Protein AF-A0A1M6J731-F1 (afdb_monomer_lite)

Radius of gyration: 32.45 Å; chains: 1; bounding box: 83×92×103 Å

Secondary structure (DSSP, 8-state):
-------------------------SEEE-SSEEEES-SS-EEPPPP-PPP-HHHHHHHHHHHHHHHHHHTT--TTPPP-HHHHHHHTTTS-SSHHHHHHHHHHHHHHHHHHHHHHHHHHHHHHHHHHTEEES---HHHHHHHHHHHHHHHHHHHHHTT--HHHHHHHHT--HHHHHHHHHHHHHHHHHHHHHHHHHT-PPPHHHHHHHHHHHHHHTT-S-HHHHHTTS-HHHHHHHHHHHHHHHHHHHT-EEPP---------------------------------------------------------------------------------------------

InterPro domains:
  IPR008880 Trigger factor, C-terminal [PF05698] (94-243)
  IPR027304 Trigger factor/SurA domain superfamily [SSF109998] (79-257)
  IPR037041 Trigger factor, C-terminal domain superfamily [G3DSA:1.10.3120.10] (32-261)

Structure (mmCIF, N/CA/C/O backbone):
data_AF-A0A1M6J731-F1
#
_entry.id   AF-A0A1M6J731-F1
#
loop_
_atom_site.group_PDB
_atom_site.id
_atom_site.type_symbol
_atom_site.label_atom_id
_atom_site.label_alt_id
_atom_site.label_comp_id
_atom_site.label_asym_id
_atom_site.label_entity_id
_atom_site.label_seq_id
_atom_site.pdbx_PDB_ins_code
_atom_site.Cartn_x
_atom_site.Cartn_y
_atom_site.Cartn_z
_atom_site.occupancy
_atom_site.B_iso_or_equiv
_atom_site.auth_seq_id
_atom_site.auth_comp_id
_atom_site.auth_asym_id
_atom_site.auth_atom_id
_atom_site.pdbx_PDB_model_num
ATOM 1 N N . MET A 1 1 ? -28.265 -2.907 9.529 1.00 36.34 1 MET A N 1
ATOM 2 C CA . MET A 1 1 ? -28.256 -4.285 8.962 1.00 36.34 1 MET A CA 1
ATOM 3 C C . MET A 1 1 ? -28.288 -4.278 7.430 1.00 36.34 1 MET A C 1
ATOM 5 O O . MET A 1 1 ? -29.359 -4.363 6.837 1.00 36.34 1 MET A O 1
ATOM 9 N N . LYS A 1 2 ? -27.117 -4.236 6.788 1.00 25.50 2 LYS A N 1
ATOM 10 C CA . LYS A 1 2 ? -26.912 -4.684 5.401 1.00 25.50 2 LYS A CA 1
ATOM 11 C C . LYS A 1 2 ? -25.556 -5.383 5.347 1.00 25.50 2 LYS A C 1
ATOM 13 O O . LYS A 1 2 ? -24.526 -4.744 5.221 1.00 25.50 2 LYS A O 1
ATOM 18 N N . LYS A 1 3 ? -25.570 -6.701 5.536 1.00 30.58 3 LYS A N 1
ATOM 19 C CA . LYS A 1 3 ? -24.397 -7.559 5.363 1.00 30.58 3 LYS A CA 1
ATOM 20 C C . LYS A 1 3 ? -24.242 -7.800 3.861 1.00 30.58 3 LYS A C 1
ATOM 22 O O . LYS A 1 3 ? -25.029 -8.565 3.304 1.00 30.58 3 LYS A O 1
ATOM 27 N N . CYS A 1 4 ? -23.281 -7.150 3.209 1.00 25.55 4 CYS A N 1
ATOM 28 C CA . CYS A 1 4 ? -22.864 -7.529 1.858 1.00 25.55 4 CYS A CA 1
ATOM 29 C C . CYS A 1 4 ? -21.935 -8.745 1.955 1.00 25.55 4 CYS A C 1
ATOM 31 O O . CYS A 1 4 ? -20.719 -8.644 1.890 1.00 25.55 4 CYS A O 1
ATOM 33 N N . LEU A 1 5 ? -22.538 -9.918 2.155 1.00 29.52 5 LEU A N 1
ATOM 34 C CA . LEU A 1 5 ? -21.904 -11.198 1.863 1.00 29.52 5 LEU A CA 1
ATOM 35 C C . LEU A 1 5 ? -21.871 -11.352 0.339 1.00 29.52 5 LEU A C 1
ATOM 37 O O . LEU A 1 5 ? -22.847 -11.817 -0.255 1.00 29.52 5 LEU A O 1
ATOM 41 N N . LEU A 1 6 ? -20.767 -10.955 -0.296 1.00 29.33 6 LEU A N 1
ATOM 42 C CA . LEU A 1 6 ? -20.494 -11.334 -1.679 1.00 29.33 6 LEU A CA 1
ATOM 43 C C . LEU A 1 6 ? -20.074 -12.811 -1.682 1.00 29.33 6 LEU A C 1
ATOM 45 O O . LEU A 1 6 ? -18.910 -13.176 -1.547 1.00 29.33 6 LEU A O 1
ATOM 49 N N . GLY A 1 7 ? -21.075 -13.688 -1.741 1.00 28.89 7 GLY A N 1
ATOM 50 C CA . GLY A 1 7 ? -20.874 -15.113 -1.941 1.00 28.89 7 GLY A CA 1
ATOM 51 C C . GLY A 1 7 ? -20.336 -15.366 -3.345 1.00 28.89 7 GLY A C 1
ATOM 52 O O . GLY A 1 7 ? -21.068 -15.223 -4.323 1.00 28.89 7 GLY A O 1
ATOM 53 N N . ILE A 1 8 ? -19.071 -15.773 -3.423 1.00 34.09 8 ILE A N 1
ATOM 54 C CA . ILE A 1 8 ? -18.423 -16.313 -4.619 1.00 34.09 8 ILE A CA 1
ATOM 55 C C . ILE A 1 8 ? -19.206 -17.557 -5.056 1.00 34.09 8 ILE A C 1
ATOM 57 O O . ILE A 1 8 ? -19.097 -18.641 -4.476 1.00 34.09 8 ILE A O 1
ATOM 61 N N . LEU A 1 9 ? -20.056 -17.394 -6.069 1.00 28.42 9 LEU A N 1
ATOM 62 C CA . LEU A 1 9 ? -20.773 -18.493 -6.697 1.00 28.42 9 LEU A CA 1
ATOM 63 C C . LEU A 1 9 ? -19.799 -19.210 -7.640 1.00 28.42 9 LEU A C 1
ATOM 65 O O . LEU A 1 9 ? -19.560 -18.764 -8.760 1.00 28.42 9 LEU A O 1
ATOM 69 N N . MET A 1 10 ? -19.247 -20.332 -7.171 1.00 37.28 10 MET A N 1
ATOM 70 C CA . MET A 1 10 ? -18.494 -21.306 -7.966 1.00 37.28 10 MET A CA 1
ATOM 71 C C . MET A 1 10 ? -19.317 -21.761 -9.188 1.00 37.28 10 MET A C 1
ATOM 73 O O . MET A 1 10 ? -20.112 -22.703 -9.134 1.00 37.28 10 MET A O 1
ATOM 77 N N . GLY A 1 11 ? -19.109 -21.085 -10.316 1.00 31.08 11 GLY A N 1
ATOM 78 C CA . GLY A 1 11 ? -19.505 -21.536 -11.643 1.00 31.08 11 GLY A CA 1
ATOM 79 C C . GLY A 1 11 ? -18.530 -22.603 -12.122 1.00 31.08 11 GLY A C 1
ATOM 80 O O . GLY A 1 11 ? -17.502 -22.307 -12.719 1.00 31.08 11 GLY A O 1
ATOM 81 N N . LEU A 1 12 ? -18.856 -23.857 -11.824 1.00 36.44 12 LEU A N 1
ATOM 82 C CA . LEU A 1 12 ? -18.094 -25.056 -12.155 1.00 36.44 12 LEU A CA 1
ATOM 83 C C . LEU A 1 12 ? -18.109 -25.300 -13.682 1.00 36.44 12 LEU A C 1
ATOM 85 O O . LEU A 1 12 ? -18.901 -26.092 -14.194 1.00 36.44 12 LEU A O 1
ATOM 89 N N . LEU A 1 13 ? -17.238 -24.607 -14.425 1.00 33.53 13 LEU A N 1
ATOM 90 C CA . LEU A 1 13 ? -16.911 -24.943 -15.811 1.00 33.53 13 LEU A CA 1
ATOM 91 C C . LEU A 1 13 ? -15.811 -26.014 -15.798 1.00 33.53 13 LEU A C 1
ATOM 93 O O . LEU A 1 13 ? -14.625 -25.722 -15.675 1.00 33.53 13 LEU A O 1
ATOM 97 N N . VAL A 1 14 ? -16.222 -27.279 -15.900 1.00 42.31 14 VAL A N 1
ATOM 98 C CA . VAL A 1 14 ? -15.317 -28.425 -16.059 1.00 42.31 14 VAL A CA 1
ATOM 99 C C . VAL A 1 14 ? -14.608 -28.318 -17.412 1.00 42.31 14 VAL A C 1
ATOM 101 O O . VAL A 1 14 ? -15.095 -28.828 -18.421 1.00 42.31 14 VAL A O 1
ATOM 104 N N . LEU A 1 15 ? -13.441 -27.677 -17.438 1.00 36.53 15 LEU A N 1
ATOM 105 C CA . LEU A 1 15 ? -12.430 -27.912 -18.461 1.00 36.53 15 LEU A CA 1
ATOM 106 C C . LEU A 1 15 ? -11.416 -28.891 -17.883 1.00 36.53 15 LEU A C 1
ATOM 108 O O . LEU A 1 15 ? -10.582 -28.565 -17.045 1.00 36.53 15 LEU A O 1
ATOM 112 N N . SER A 1 16 ? -11.541 -30.137 -18.322 1.00 48.25 16 SER A N 1
ATOM 113 C CA . SER A 1 16 ? -10.574 -31.194 -18.084 1.00 48.25 16 SER A CA 1
ATOM 114 C C . SER A 1 16 ? -9.215 -30.797 -18.664 1.00 48.25 16 SER A C 1
ATOM 116 O O . SER A 1 16 ? -8.973 -30.981 -19.858 1.00 48.25 16 SER A O 1
ATOM 118 N N . THR A 1 17 ? -8.312 -30.303 -17.827 1.00 44.31 17 THR A N 1
ATOM 119 C CA . THR A 1 17 ? -6.879 -30.342 -18.103 1.00 44.31 17 THR A CA 1
ATOM 120 C C . THR A 1 17 ? -6.244 -31.273 -17.084 1.00 44.31 17 THR A C 1
ATOM 122 O O . THR A 1 17 ? -6.369 -31.142 -15.871 1.00 44.31 17 THR A O 1
ATOM 125 N N . THR A 1 18 ? -5.646 -32.328 -17.618 1.00 46.94 18 THR A N 1
ATOM 126 C CA . THR A 1 18 ? -4.749 -33.247 -16.929 1.00 46.94 18 THR A CA 1
ATOM 127 C C . THR A 1 18 ? -3.861 -32.497 -15.943 1.00 46.94 18 THR A C 1
ATOM 129 O O . THR A 1 18 ? -3.034 -31.688 -16.358 1.00 46.94 18 THR A O 1
ATOM 132 N N . ALA A 1 19 ? -4.020 -32.812 -14.657 1.00 41.06 19 ALA A N 1
ATOM 133 C CA . ALA A 1 19 ? -3.114 -32.442 -13.583 1.00 41.06 19 ALA A CA 1
ATOM 134 C C . ALA A 1 19 ? -1.723 -33.043 -13.847 1.00 41.06 19 ALA A C 1
ATOM 136 O O . ALA A 1 19 ? -1.341 -34.079 -13.304 1.00 41.06 19 ALA A O 1
ATOM 137 N N . CYS A 1 20 ? -0.946 -32.393 -14.708 1.00 43.25 20 CYS A N 1
ATOM 138 C CA . CYS A 1 20 ? 0.481 -32.340 -14.491 1.00 43.25 20 CYS A CA 1
ATOM 139 C C . CYS A 1 20 ? 0.662 -31.475 -13.245 1.00 43.25 20 CYS A C 1
ATOM 141 O O . CYS A 1 20 ? 0.275 -30.311 -13.251 1.00 43.25 20 CYS A O 1
ATOM 143 N N . GLN A 1 21 ? 1.240 -32.034 -12.181 1.00 44.50 21 GLN A N 1
ATOM 144 C CA . GLN A 1 21 ? 1.957 -31.228 -11.197 1.00 44.50 21 GLN A CA 1
ATOM 145 C C . GLN A 1 21 ? 3.038 -30.470 -11.970 1.00 44.50 21 GLN A C 1
ATOM 147 O O . GLN A 1 21 ? 4.131 -30.986 -12.214 1.00 44.50 21 GLN A O 1
ATOM 152 N N . GLN A 1 22 ? 2.688 -29.300 -12.488 1.00 50.03 22 GLN A N 1
ATOM 153 C CA . GLN A 1 22 ? 3.602 -28.470 -13.237 1.00 50.03 22 GLN A CA 1
ATOM 154 C C . GLN A 1 22 ? 4.550 -27.906 -12.192 1.00 50.03 22 GLN A C 1
ATOM 156 O O . GLN A 1 22 ? 4.180 -27.070 -11.376 1.00 50.03 22 GLN A O 1
ATOM 161 N N . LYS A 1 23 ? 5.740 -28.505 -12.126 1.00 73.81 23 LYS A N 1
ATOM 162 C CA . LYS A 1 23 ? 6.791 -28.129 -11.188 1.00 73.81 23 LYS A CA 1
ATOM 163 C C . LYS A 1 23 ? 7.009 -26.624 -11.316 1.00 73.81 23 LYS A C 1
ATOM 165 O O . LYS A 1 23 ? 7.480 -26.179 -12.361 1.00 73.81 23 LYS A O 1
ATOM 170 N N . ILE A 1 24 ? 6.636 -25.882 -10.275 1.00 78.75 24 ILE A N 1
ATOM 171 C CA . ILE A 1 24 ? 6.767 -24.428 -10.236 1.00 78.75 24 ILE A CA 1
ATOM 172 C C . ILE A 1 24 ? 8.235 -24.084 -10.542 1.00 78.75 24 ILE A C 1
ATOM 174 O O . ILE A 1 24 ? 9.138 -24.659 -9.914 1.00 78.75 24 ILE A O 1
ATOM 178 N N . PRO A 1 25 ? 8.508 -23.250 -11.561 1.00 85.88 25 PRO A N 1
ATOM 179 C CA . PRO A 1 25 ? 9.874 -22.941 -11.947 1.00 85.88 25 PRO A CA 1
ATOM 180 C C . PRO A 1 25 ? 10.536 -22.123 -10.838 1.00 85.88 25 PRO A C 1
ATOM 182 O O . PRO A 1 25 ? 9.977 -21.141 -10.374 1.00 85.88 25 PRO A O 1
ATOM 185 N N . LYS A 1 26 ? 11.750 -22.499 -10.426 1.00 87.25 26 LYS A N 1
ATOM 186 C CA . LYS A 1 26 ? 12.505 -21.760 -9.392 1.00 87.25 26 LYS A CA 1
ATOM 187 C C . LYS A 1 26 ? 13.100 -20.437 -9.888 1.00 87.25 26 LYS A C 1
ATOM 189 O O . LYS A 1 26 ? 13.675 -19.692 -9.100 1.00 87.25 26 LYS A O 1
ATOM 194 N N . GLU A 1 27 ? 13.011 -20.184 -11.187 1.00 95.00 27 GLU A N 1
ATOM 195 C CA . GLU A 1 27 ? 13.523 -18.993 -11.852 1.00 95.00 27 GLU A CA 1
ATOM 196 C C . GLU A 1 27 ? 12.518 -18.554 -12.914 1.00 95.00 27 GLU A C 1
ATOM 198 O O . GLU A 1 27 ? 12.084 -19.372 -13.730 1.00 95.00 27 GLU A O 1
ATOM 203 N N . LEU A 1 28 ? 12.171 -17.272 -12.893 1.00 96.75 28 LEU A N 1
ATOM 204 C CA . LEU A 1 28 ? 11.424 -16.587 -13.938 1.00 96.75 28 LEU A CA 1
ATOM 205 C C . LEU A 1 28 ? 12.321 -15.548 -14.586 1.00 96.75 28 LEU A C 1
ATOM 207 O O . LEU A 1 28 ? 13.180 -14.950 -13.937 1.00 96.75 28 LEU A O 1
ATOM 211 N N . SER A 1 29 ? 12.172 -15.373 -15.891 1.00 96.75 29 SER A N 1
ATOM 212 C CA . SER A 1 29 ? 13.082 -14.533 -16.651 1.00 96.75 29 SER A CA 1
ATOM 213 C C . SER A 1 29 ? 12.433 -14.069 -17.942 1.00 96.75 29 SER A C 1
ATOM 215 O O . SER A 1 29 ? 11.906 -14.886 -18.696 1.00 96.75 29 SER A O 1
ATOM 217 N N . ASP A 1 30 ? 12.531 -12.776 -18.225 1.00 96.75 30 ASP A N 1
ATOM 218 C CA . ASP A 1 30 ? 12.038 -12.171 -19.458 1.00 96.75 30 ASP A CA 1
ATOM 219 C C . ASP A 1 30 ? 13.147 -11.325 -20.122 1.00 96.75 30 ASP A C 1
ATOM 221 O O . ASP A 1 30 ? 14.342 -11.577 -19.927 1.00 96.75 30 ASP A O 1
ATOM 225 N N . SER A 1 31 ? 12.803 -10.343 -20.959 1.00 96.75 31 SER A N 1
ATOM 226 C CA . SER A 1 31 ? 13.814 -9.487 -21.584 1.00 96.75 31 SER A CA 1
ATOM 227 C C . SER A 1 31 ? 14.413 -8.422 -20.649 1.00 96.75 31 SER A C 1
ATOM 229 O O . SER A 1 31 ? 15.463 -7.868 -20.989 1.00 96.75 31 SER A O 1
ATOM 231 N N . TYR A 1 32 ? 13.795 -8.154 -19.496 1.00 98.00 32 TYR A N 1
ATOM 232 C CA . TYR A 1 32 ? 14.119 -7.045 -18.596 1.00 98.00 32 TYR A CA 1
ATOM 233 C C . TYR A 1 32 ? 14.616 -7.495 -17.220 1.00 98.00 32 TYR A C 1
ATOM 235 O O . TYR A 1 32 ? 15.525 -6.866 -16.686 1.00 98.00 32 TYR A O 1
ATOM 243 N N . VAL A 1 33 ? 14.101 -8.590 -16.662 1.00 98.56 33 VAL A N 1
ATOM 244 C CA . VAL A 1 33 ? 14.381 -9.034 -15.291 1.00 98.56 33 VAL A CA 1
ATOM 245 C C . VAL A 1 33 ? 14.560 -10.553 -15.205 1.00 98.56 33 VAL A C 1
ATOM 247 O O . VAL A 1 33 ? 14.076 -11.323 -16.038 1.00 98.56 33 VAL A O 1
ATOM 250 N N . THR A 1 34 ? 15.309 -10.994 -14.198 1.00 98.38 34 THR A N 1
ATOM 251 C CA . THR A 1 34 ? 15.343 -12.379 -13.723 1.00 98.38 34 THR A CA 1
ATOM 252 C C . THR A 1 34 ? 14.980 -12.395 -12.246 1.00 98.38 34 THR A C 1
ATOM 254 O O . THR A 1 34 ? 15.561 -11.646 -11.469 1.00 98.38 34 THR A O 1
ATOM 257 N N . VAL A 1 35 ? 14.080 -13.288 -11.848 1.00 98.19 35 VAL A N 1
ATOM 258 C CA . VAL A 1 35 ? 13.678 -13.490 -10.455 1.00 98.19 35 VAL A CA 1
ATOM 259 C C . VAL A 1 35 ? 13.927 -14.944 -10.088 1.00 98.19 35 VAL A C 1
ATOM 261 O O . VAL A 1 35 ? 13.375 -15.857 -10.703 1.00 98.19 35 VAL A O 1
ATOM 264 N N . LYS A 1 36 ? 14.782 -15.177 -9.096 1.00 96.81 36 LYS A N 1
ATOM 265 C CA . LYS A 1 36 ? 15.101 -16.517 -8.585 1.00 96.81 36 LYS A CA 1
ATOM 266 C C . LYS A 1 36 ? 14.440 -16.724 -7.233 1.00 96.81 36 LYS A C 1
ATOM 268 O O . LYS A 1 36 ? 14.134 -15.759 -6.552 1.00 96.81 36 LYS A O 1
ATOM 273 N N . ASN A 1 37 ? 14.245 -17.978 -6.831 1.00 93.19 37 ASN A N 1
ATOM 274 C CA . ASN A 1 37 ? 13.823 -18.342 -5.470 1.00 93.19 37 ASN A CA 1
ATOM 275 C C . ASN A 1 37 ? 12.625 -17.521 -4.942 1.00 93.19 37 ASN A C 1
ATOM 277 O O . ASN A 1 37 ? 12.568 -17.194 -3.762 1.00 93.19 37 ASN A O 1
ATOM 281 N N . TYR A 1 38 ? 11.684 -17.169 -5.821 1.00 92.88 38 TYR A N 1
ATOM 282 C CA . TYR A 1 38 ? 10.500 -16.381 -5.467 1.00 92.88 38 TYR A CA 1
ATOM 283 C C . TYR A 1 38 ? 9.386 -17.247 -4.857 1.00 92.88 38 TYR A C 1
ATOM 285 O O . TYR A 1 38 ? 8.411 -16.731 -4.337 1.00 92.88 38 TYR A O 1
ATOM 293 N N . THR A 1 39 ? 9.531 -18.574 -4.901 1.00 89.19 39 THR A N 1
ATOM 294 C CA . THR A 1 39 ? 8.620 -19.551 -4.283 1.00 89.19 39 THR A CA 1
ATOM 295 C C . THR A 1 39 ? 9.340 -20.367 -3.221 1.00 89.19 39 THR A C 1
ATOM 297 O O . THR A 1 39 ? 10.527 -20.663 -3.394 1.00 89.19 39 THR A O 1
ATOM 300 N N . GLY A 1 40 ? 8.609 -20.839 -2.208 1.00 86.94 40 GLY A N 1
ATOM 301 C CA . GLY A 1 40 ? 9.209 -21.532 -1.063 1.00 86.94 40 GLY A CA 1
ATOM 302 C C . GLY A 1 40 ? 9.993 -20.566 -0.179 1.00 86.94 40 GLY A C 1
ATOM 303 O O . GLY A 1 40 ? 11.076 -20.899 0.294 1.00 86.94 40 GLY A O 1
ATOM 304 N N . ILE A 1 41 ? 9.479 -19.343 -0.051 1.00 93.62 41 ILE A N 1
ATOM 305 C CA . ILE A 1 41 ? 10.027 -18.323 0.831 1.00 93.62 41 ILE A CA 1
ATOM 306 C C . ILE A 1 41 ? 9.625 -18.686 2.252 1.00 93.62 41 ILE A C 1
ATOM 308 O O . ILE A 1 41 ? 8.447 -18.879 2.530 1.00 93.62 41 ILE A O 1
ATOM 312 N N . GLU A 1 42 ? 10.609 -18.763 3.137 1.00 95.12 42 GLU A N 1
ATOM 313 C CA . GLU A 1 42 ? 10.388 -18.917 4.570 1.00 95.12 42 GLU A CA 1
ATOM 314 C C . GLU A 1 42 ? 10.370 -17.537 5.228 1.00 95.12 42 GLU A C 1
ATOM 316 O O . GLU A 1 42 ? 11.274 -16.747 4.961 1.00 95.12 42 GLU A O 1
ATOM 321 N N . ILE A 1 43 ? 9.391 -17.227 6.075 1.00 95.88 43 ILE A N 1
ATOM 322 C CA . ILE A 1 43 ? 9.332 -15.988 6.870 1.00 95.88 43 ILE A CA 1
ATOM 323 C C . ILE A 1 43 ? 9.015 -16.282 8.336 1.00 95.88 43 ILE A C 1
ATOM 325 O O . ILE A 1 43 ? 8.467 -17.329 8.668 1.00 95.88 43 ILE A O 1
ATOM 329 N N . GLU A 1 44 ? 9.349 -15.346 9.217 1.00 95.25 44 GLU A N 1
ATOM 330 C CA . GLU A 1 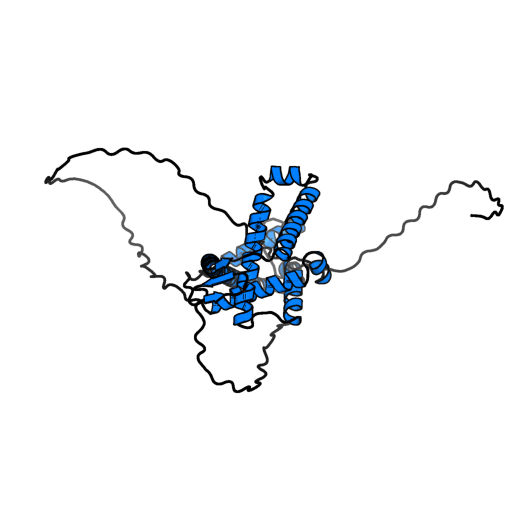44 ? 8.775 -15.311 10.562 1.00 95.25 44 GLU A CA 1
ATOM 331 C C . GLU A 1 44 ? 7.312 -14.886 10.465 1.00 95.25 44 GLU A C 1
ATOM 333 O O . GLU A 1 44 ? 6.975 -13.954 9.724 1.00 95.25 44 GLU A O 1
ATOM 338 N N . LYS A 1 45 ? 6.448 -15.594 11.191 1.00 94.19 45 LYS A N 1
ATOM 339 C CA . LYS A 1 45 ? 5.019 -15.297 11.232 1.00 94.19 45 LYS A CA 1
ATOM 340 C C . LYS A 1 45 ? 4.788 -13.994 11.990 1.00 94.19 45 LYS A C 1
ATOM 342 O O . LYS A 1 45 ? 5.395 -13.790 13.035 1.00 94.19 45 LYS A O 1
ATOM 347 N N . ALA A 1 46 ? 3.933 -13.115 11.474 1.00 94.75 46 ALA A N 1
ATOM 348 C CA . ALA A 1 46 ? 3.576 -11.909 12.211 1.00 94.75 46 ALA A CA 1
ATOM 349 C C . ALA A 1 46 ? 2.660 -12.263 13.388 1.00 94.75 46 ALA A C 1
ATOM 351 O O . ALA A 1 46 ? 1.734 -13.075 13.268 1.00 94.75 46 ALA A O 1
ATOM 352 N N . GLU A 1 47 ? 2.933 -11.667 14.545 1.00 92.56 47 GLU A N 1
ATOM 353 C CA . GLU A 1 47 ? 2.098 -11.850 15.722 1.00 92.56 47 GLU A CA 1
ATOM 354 C C . GLU A 1 47 ? 0.823 -11.018 15.605 1.00 92.56 47 GLU A C 1
ATOM 356 O O . GLU A 1 47 ? 0.838 -9.856 15.209 1.00 92.56 47 GLU A O 1
ATOM 361 N N . VAL A 1 48 ? -0.304 -11.615 15.989 1.00 92.88 48 VAL A N 1
ATOM 362 C CA . VAL A 1 48 ? -1.576 -10.899 16.085 1.00 92.88 48 VAL A CA 1
ATOM 363 C C . VAL A 1 48 ? -1.856 -10.651 17.557 1.00 92.88 48 VAL A C 1
ATOM 365 O O . VAL A 1 48 ? -2.259 -11.563 18.283 1.00 92.88 48 VAL A O 1
ATOM 368 N N . GLU A 1 49 ? -1.654 -9.411 17.997 1.00 89.50 49 GLU A N 1
ATOM 369 C CA . GLU A 1 49 ? -1.891 -9.026 19.385 1.00 89.50 49 GLU A CA 1
ATOM 370 C C . GLU A 1 49 ? -3.361 -9.260 19.780 1.00 89.50 49 GLU A C 1
ATOM 372 O O . GLU A 1 49 ? -4.308 -8.875 19.080 1.00 89.50 49 GLU A O 1
ATOM 377 N N . LYS A 1 50 ? -3.574 -9.864 20.951 1.00 91.12 50 LYS A N 1
ATOM 378 C CA . LYS A 1 50 ? -4.915 -10.123 21.479 1.00 91.12 50 LYS A CA 1
ATOM 379 C C . LYS A 1 50 ? -5.667 -8.819 21.740 1.00 91.12 50 LYS A C 1
ATOM 381 O O . LYS A 1 50 ? -5.188 -7.951 22.460 1.00 91.12 50 LYS A O 1
ATOM 386 N N . THR A 1 51 ? -6.887 -8.704 21.218 1.00 92.56 51 THR A N 1
ATOM 387 C CA . THR A 1 51 ? -7.786 -7.576 21.517 1.00 92.56 51 THR A CA 1
ATOM 388 C C . THR A 1 51 ? -8.357 -7.694 22.925 1.00 92.56 51 THR A C 1
ATOM 390 O O . THR A 1 51 ? -8.979 -8.705 23.266 1.00 92.56 51 THR A O 1
ATOM 393 N N . THR A 1 52 ? -8.140 -6.662 23.736 1.00 95.44 52 THR A N 1
ATOM 394 C CA . THR A 1 52 ? -8.627 -6.545 25.114 1.00 95.44 52 THR A CA 1
ATOM 395 C C . THR A 1 52 ? -9.683 -5.448 25.239 1.00 95.44 52 THR A C 1
ATOM 397 O O . THR A 1 52 ? -9.813 -4.588 24.366 1.00 95.44 52 THR A O 1
ATOM 400 N N . ASP A 1 53 ? -10.421 -5.456 26.350 1.00 95.44 53 ASP A N 1
ATOM 401 C CA . ASP A 1 53 ? -11.378 -4.390 26.668 1.00 95.44 53 ASP A CA 1
ATOM 402 C C . ASP A 1 53 ? -10.679 -3.033 26.833 1.00 95.44 53 ASP A C 1
ATOM 404 O O . ASP A 1 53 ? -11.229 -2.014 26.430 1.00 95.44 53 ASP A O 1
ATOM 408 N N . GLU A 1 54 ? -9.434 -3.026 27.318 1.00 96.44 54 GLU A N 1
ATOM 409 C CA . GLU A 1 54 ? -8.604 -1.822 27.421 1.00 96.44 54 GLU A CA 1
ATOM 410 C C . GLU A 1 54 ? -8.310 -1.213 26.041 1.00 96.44 54 GLU A C 1
ATOM 412 O O . GLU A 1 54 ? -8.338 0.006 25.883 1.00 96.44 54 GLU A O 1
ATOM 417 N N . ASN A 1 55 ? -8.111 -2.042 25.005 1.00 95.69 55 ASN A N 1
ATOM 418 C CA . ASN A 1 55 ? -7.976 -1.538 23.636 1.00 95.69 55 ASN A CA 1
ATOM 419 C C . ASN A 1 55 ? -9.258 -0.840 23.158 1.00 95.69 55 ASN A C 1
ATOM 421 O O . ASN A 1 55 ? -9.184 0.201 22.509 1.00 95.69 55 ASN A O 1
ATOM 425 N N . VAL A 1 56 ? -10.429 -1.383 23.505 1.00 97.25 56 VAL A N 1
ATOM 426 C CA . VAL A 1 56 ? -11.723 -0.764 23.182 1.00 97.25 56 VAL A CA 1
ATOM 427 C C . VAL A 1 56 ? -11.919 0.529 23.973 1.00 97.25 56 VAL A C 1
ATOM 429 O O . VAL A 1 56 ? -12.353 1.528 23.402 1.00 97.25 56 VAL A O 1
ATOM 432 N N . ASP A 1 57 ? -11.560 0.544 25.258 1.00 96.88 57 ASP A N 1
ATOM 433 C CA . ASP A 1 57 ? -11.631 1.736 26.107 1.00 96.88 57 ASP A CA 1
ATOM 434 C C . ASP A 1 57 ? -10.777 2.880 25.563 1.00 96.88 57 ASP A C 1
ATOM 436 O O . ASP A 1 57 ? -11.241 4.017 25.540 1.00 96.88 57 ASP A O 1
ATOM 440 N N . MET A 1 58 ? -9.570 2.601 25.062 1.00 96.12 58 MET A N 1
ATOM 441 C CA . MET A 1 58 ? -8.729 3.627 24.435 1.00 96.12 58 MET A CA 1
ATOM 442 C C . MET A 1 58 ? -9.429 4.302 23.249 1.00 96.12 58 MET A C 1
ATOM 444 O O . MET A 1 58 ? -9.448 5.531 23.171 1.00 96.12 58 MET A O 1
ATOM 448 N N . VAL A 1 59 ? -10.050 3.522 22.358 1.00 96.00 59 VAL A N 1
ATOM 449 C CA . VAL A 1 59 ? -10.769 4.071 21.196 1.00 96.00 59 VAL A CA 1
ATOM 450 C C . VAL A 1 59 ? -12.017 4.840 21.631 1.00 96.00 59 VAL A C 1
ATOM 452 O O . VAL A 1 59 ? -12.256 5.949 21.152 1.00 96.00 59 VAL A O 1
ATOM 455 N N . VAL A 1 60 ? -12.792 4.299 22.578 1.00 96.12 60 VAL A N 1
ATOM 456 C CA . VAL A 1 60 ? -13.966 4.985 23.140 1.00 96.12 60 VAL A CA 1
ATOM 457 C C . VAL A 1 60 ? -13.564 6.321 23.765 1.00 96.12 60 VAL A C 1
ATOM 459 O O . VAL A 1 60 ? -14.195 7.333 23.474 1.00 96.12 60 VAL A O 1
ATOM 462 N N . ASN A 1 61 ? -12.498 6.351 24.564 1.00 95.56 61 ASN A N 1
ATOM 463 C CA . ASN A 1 61 ? -12.021 7.562 25.230 1.00 95.56 61 ASN A CA 1
ATOM 464 C C . ASN A 1 61 ? -11.522 8.615 24.235 1.00 95.56 61 ASN A C 1
ATOM 466 O O . ASN A 1 61 ? -11.789 9.802 24.423 1.00 95.56 61 ASN A O 1
ATOM 470 N N . TYR A 1 62 ? -10.841 8.200 23.163 1.00 95.00 62 TYR A N 1
ATOM 471 C CA . TYR A 1 62 ? -10.424 9.103 22.089 1.00 95.00 62 TYR A CA 1
ATOM 472 C C . TYR A 1 62 ? -11.635 9.757 21.407 1.0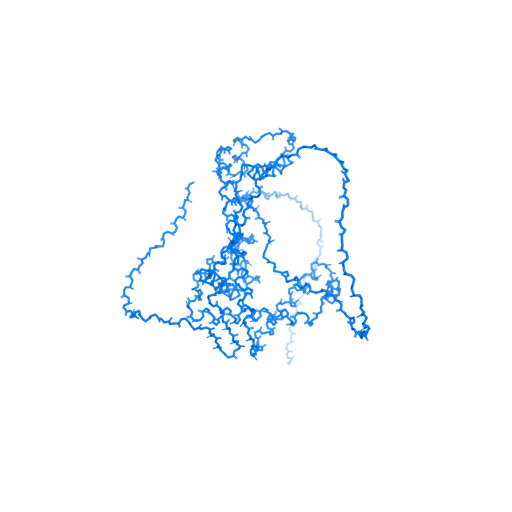0 95.00 62 TYR A C 1
ATOM 474 O O . TYR A 1 62 ? -11.724 10.982 21.323 1.00 95.00 62 TYR A O 1
ATOM 482 N N . MET A 1 63 ? -12.614 8.944 21.002 1.00 94.56 63 MET A N 1
ATOM 483 C CA . MET A 1 63 ? -13.846 9.426 20.366 1.00 94.56 63 MET A CA 1
ATOM 484 C C . MET A 1 63 ? -14.648 10.340 21.297 1.00 94.56 63 MET A C 1
ATOM 486 O O . MET A 1 63 ? -15.171 11.370 20.872 1.00 94.56 63 MET A O 1
ATOM 490 N N . MET A 1 64 ? -14.707 9.990 22.582 1.00 95.62 64 MET A N 1
ATOM 491 C CA . MET A 1 64 ? -15.403 10.774 23.592 1.00 95.62 64 MET A CA 1
ATOM 492 C C . MET A 1 64 ? -14.712 12.112 23.851 1.00 95.62 64 MET A C 1
ATOM 494 O O . MET A 1 64 ? -15.396 13.115 24.01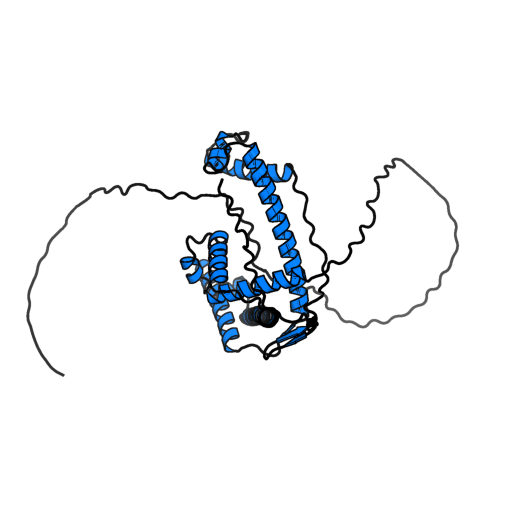3 1.00 95.62 64 MET A O 1
ATOM 498 N N . SER A 1 65 ? -13.377 12.154 23.831 1.00 95.31 65 SER A N 1
ATOM 499 C CA . SER A 1 65 ? -12.620 13.398 24.012 1.00 95.31 65 SER A CA 1
ATOM 500 C C . SER A 1 65 ? -12.965 14.418 22.926 1.00 95.31 65 SER A C 1
ATOM 502 O O . SER A 1 65 ? -13.321 15.552 23.242 1.00 95.31 65 SER A O 1
ATOM 504 N N . ASN A 1 66 ? -12.976 13.986 21.660 1.00 93.69 66 ASN A N 1
ATOM 505 C CA . ASN A 1 66 ? -13.371 14.836 20.533 1.00 93.69 66 ASN A CA 1
ATOM 506 C C . ASN A 1 66 ? -14.832 15.307 20.647 1.00 93.69 66 ASN A C 1
ATOM 508 O O . ASN A 1 66 ? -15.149 16.461 20.352 1.00 93.69 66 ASN A O 1
ATOM 512 N N . TYR A 1 67 ? -15.732 14.425 21.094 1.00 94.62 67 TYR A N 1
ATOM 513 C CA . TYR A 1 67 ? -17.146 14.750 21.288 1.00 94.62 67 TYR A CA 1
ATOM 514 C C . TYR A 1 67 ? -17.374 15.758 22.418 1.00 94.62 67 TYR A C 1
ATOM 516 O O . TYR A 1 67 ? -18.139 16.707 22.247 1.00 94.62 67 TYR A O 1
ATOM 524 N N . ILE A 1 68 ? -16.714 15.565 23.563 1.00 96.44 68 ILE A N 1
ATOM 525 C CA . ILE A 1 68 ? -16.790 16.453 24.727 1.00 96.44 68 ILE A CA 1
ATOM 526 C C . ILE A 1 68 ? -16.304 17.852 24.350 1.00 96.44 68 ILE A C 1
ATOM 528 O O . ILE A 1 68 ? -16.999 18.824 24.641 1.00 96.44 68 ILE A O 1
ATOM 532 N N . GLU A 1 69 ? -15.161 17.950 23.664 1.00 95.25 69 GLU A N 1
ATOM 533 C CA . GLU A 1 69 ? -14.609 19.226 23.199 1.00 95.25 69 GLU A CA 1
ATOM 534 C C . GLU A 1 69 ? -15.562 19.928 22.224 1.00 95.25 69 GLU A C 1
ATOM 536 O O . GLU A 1 69 ? -15.888 21.101 22.409 1.00 95.25 69 GLU A O 1
ATOM 541 N N . SER A 1 70 ? -16.084 19.196 21.236 1.00 95.12 70 SER A N 1
ATOM 542 C CA . SER A 1 70 ? -16.981 19.752 20.212 1.00 95.12 70 SER A CA 1
ATOM 543 C C . SER A 1 70 ? -18.327 20.233 20.769 1.00 95.12 70 SER A C 1
ATOM 545 O O . SER A 1 70 ? -18.965 21.094 20.167 1.00 95.12 70 SER A O 1
ATOM 547 N N . ASN A 1 71 ? -18.761 19.691 21.912 1.00 95.69 71 ASN A N 1
ATOM 548 C CA . ASN A 1 71 ? -20.047 19.999 22.543 1.00 95.69 71 ASN A CA 1
ATOM 549 C C . ASN A 1 71 ? -19.920 20.791 23.858 1.00 95.69 71 ASN A C 1
ATOM 551 O O . ASN A 1 71 ? -20.924 20.982 24.547 1.00 95.69 71 ASN A O 1
ATOM 555 N N . GLU A 1 72 ? -18.712 21.241 24.215 1.00 96.44 72 GLU A N 1
ATOM 556 C CA . GLU A 1 72 ? -18.419 21.987 25.451 1.00 96.44 72 GLU A CA 1
ATOM 557 C C . GLU A 1 72 ? -18.939 21.284 26.727 1.00 96.44 72 GLU A C 1
ATOM 559 O O . GLU A 1 72 ? -19.478 21.912 27.646 1.00 96.44 72 GLU A O 1
ATOM 564 N N . LEU A 1 73 ? -18.807 19.955 26.779 1.00 95.75 73 LEU A N 1
ATOM 565 C CA . LEU A 1 73 ? -19.277 19.138 27.900 1.00 95.75 73 LEU A CA 1
ATOM 566 C C . LEU A 1 73 ? -18.217 19.034 29.018 1.00 95.75 73 LEU A C 1
ATOM 568 O O . LEU A 1 73 ? -17.037 19.298 28.788 1.00 95.75 73 LEU A O 1
ATOM 572 N N . PRO A 1 74 ? -18.604 18.649 30.249 1.00 96.38 74 PRO A N 1
ATOM 573 C CA . PRO A 1 74 ? -17.645 18.330 31.307 1.00 96.38 74 PRO A CA 1
ATOM 574 C C . PRO A 1 74 ? -16.696 17.184 30.917 1.00 96.38 74 PRO A C 1
ATOM 576 O O . PRO A 1 74 ? -17.131 16.206 30.310 1.00 96.38 74 PRO A O 1
ATOM 579 N N . GLU A 1 75 ? -15.425 17.266 31.320 1.00 93.50 75 GLU A N 1
ATOM 580 C CA . GLU A 1 75 ? -14.408 16.229 31.043 1.00 93.50 75 GLU A CA 1
ATOM 581 C C . GLU A 1 75 ? -14.763 14.852 31.630 1.00 93.50 75 GLU A C 1
ATOM 583 O O . GLU A 1 75 ? -14.321 13.830 31.117 1.00 93.50 75 GLU A O 1
ATOM 588 N N . ASP A 1 76 ? -15.574 14.810 32.689 1.00 93.94 76 ASP A N 1
ATOM 589 C CA . ASP A 1 76 ? -16.048 13.585 33.339 1.00 93.94 76 ASP A CA 1
ATOM 590 C C . ASP A 1 76 ? -17.338 13.021 32.716 1.00 93.94 76 ASP A C 1
ATOM 592 O O . ASP A 1 76 ? -17.979 12.145 33.298 1.00 93.94 76 ASP A O 1
ATOM 596 N N . THR A 1 77 ? -17.741 13.510 31.538 1.00 96.12 77 THR A N 1
ATOM 597 C CA . THR A 1 77 ? -18.915 12.989 30.827 1.00 96.12 77 THR A CA 1
ATOM 598 C C . THR A 1 77 ? -18.680 11.542 30.393 1.00 96.12 77 THR A C 1
ATOM 600 O O . THR A 1 77 ? -17.803 11.253 29.583 1.00 96.12 77 THR A O 1
ATOM 603 N N . GLU A 1 78 ? -19.514 10.627 30.887 1.00 94.75 78 GLU A N 1
ATOM 604 C CA . GLU A 1 78 ? -19.483 9.214 30.501 1.00 94.75 78 GLU A CA 1
ATOM 605 C C . GLU A 1 78 ? -20.235 8.950 29.191 1.00 94.75 78 GLU A C 1
ATOM 607 O O . GLU A 1 78 ? -21.213 9.627 28.852 1.00 94.75 78 GLU A O 1
ATOM 612 N N . ILE A 1 79 ? -19.796 7.927 28.452 1.00 96.44 79 ILE A N 1
ATOM 613 C CA . ILE A 1 79 ? -20.474 7.498 27.230 1.00 96.44 79 ILE A CA 1
ATOM 614 C C . ILE A 1 79 ? -21.850 6.913 27.564 1.00 96.44 79 ILE A C 1
ATOM 616 O O . ILE A 1 79 ? -22.008 6.098 28.470 1.00 96.44 79 ILE A O 1
ATOM 620 N N . THR A 1 80 ? -22.864 7.328 26.808 1.00 97.50 80 THR A N 1
ATOM 621 C CA . THR A 1 80 ? -24.243 6.849 26.956 1.00 97.50 80 THR A CA 1
ATOM 622 C C . THR A 1 80 ? -24.793 6.399 25.611 1.00 97.50 80 THR A C 1
ATOM 624 O O . THR A 1 80 ? -24.293 6.811 24.566 1.00 97.50 80 THR A O 1
ATOM 627 N N . ASP A 1 81 ? -25.868 5.610 25.624 1.00 98.00 81 ASP A N 1
ATOM 628 C CA . ASP A 1 81 ? -26.559 5.160 24.406 1.00 98.00 81 ASP A CA 1
ATOM 629 C C . ASP A 1 81 ? -26.980 6.335 23.501 1.00 98.00 81 ASP A C 1
ATOM 631 O O . ASP A 1 81 ? -26.919 6.248 22.277 1.00 98.00 81 ASP A O 1
ATOM 635 N N . ALA A 1 82 ? -27.363 7.470 24.099 1.00 96.50 82 ALA A N 1
ATOM 636 C CA . ALA A 1 82 ? -27.716 8.677 23.355 1.00 96.50 82 ALA A CA 1
ATOM 637 C C . ALA A 1 82 ? -26.507 9.269 22.614 1.00 96.50 82 ALA A C 1
ATOM 639 O O . ALA A 1 82 ? -26.623 9.599 21.437 1.00 96.50 82 ALA A O 1
ATOM 640 N N . ILE A 1 83 ? -25.357 9.347 23.289 1.00 96.00 83 ILE A N 1
ATOM 641 C CA . ILE A 1 83 ? -24.105 9.846 22.705 1.00 96.00 83 ILE A CA 1
ATOM 642 C C . ILE A 1 83 ? -23.610 8.892 21.615 1.00 96.00 83 ILE A C 1
ATOM 644 O O . ILE A 1 83 ? -23.215 9.337 20.547 1.00 96.00 83 ILE A O 1
ATOM 648 N N . VAL A 1 84 ? -23.695 7.577 21.833 1.00 96.88 84 VAL A N 1
ATOM 649 C CA . VAL A 1 84 ? -23.344 6.565 20.821 1.00 96.88 84 VAL A CA 1
ATOM 650 C C . VAL A 1 84 ? -24.185 6.713 19.565 1.00 96.88 84 VAL A C 1
ATOM 652 O O . VAL A 1 84 ? -23.658 6.655 18.454 1.00 96.88 84 VAL A O 1
ATOM 655 N N . LYS A 1 85 ? -25.492 6.916 19.726 1.00 96.31 85 LYS A N 1
ATOM 656 C CA . LYS A 1 85 ? -26.392 7.105 18.593 1.00 96.31 85 LYS A CA 1
ATOM 657 C C . LYS A 1 85 ? -26.026 8.339 17.772 1.00 96.31 85 LYS A C 1
ATOM 659 O O . LYS A 1 85 ? -26.188 8.317 16.558 1.00 96.31 85 LYS A O 1
ATOM 664 N N . GLU A 1 86 ? -25.547 9.393 18.420 1.00 94.50 86 GLU A N 1
ATOM 665 C CA . GLU A 1 86 ? -25.071 10.600 17.749 1.00 94.50 86 GLU A CA 1
ATOM 666 C C . GLU A 1 86 ? -23.715 10.370 17.069 1.00 94.50 86 GLU A C 1
ATOM 668 O O . GLU A 1 86 ? -23.618 10.534 15.858 1.00 94.50 86 GLU A O 1
ATOM 673 N N . LEU A 1 87 ? -22.719 9.868 17.807 1.00 91.19 87 LEU A N 1
ATOM 674 C CA . LEU A 1 87 ? -21.371 9.556 17.310 1.00 91.19 87 LEU A CA 1
ATOM 675 C C . LEU A 1 87 ? -21.360 8.616 16.104 1.00 91.19 87 LEU A C 1
ATOM 677 O O . LEU A 1 87 ? -20.515 8.732 15.225 1.00 91.19 87 LEU A O 1
ATOM 681 N N . SER A 1 88 ? -22.278 7.655 16.087 1.00 91.38 88 SER A N 1
ATOM 682 C CA . SER A 1 88 ? -22.382 6.660 15.023 1.00 91.38 88 SER A CA 1
ATOM 683 C C . SER A 1 88 ? -23.366 7.042 13.922 1.00 91.38 88 SER A C 1
ATOM 685 O O . SER A 1 88 ? -23.725 6.195 13.103 1.00 91.38 88 SER A O 1
ATOM 687 N N . ASN A 1 89 ? -23.879 8.277 13.923 1.00 91.62 89 ASN A N 1
ATOM 688 C CA . ASN A 1 89 ? -24.898 8.726 12.975 1.00 91.62 89 ASN A CA 1
ATOM 689 C C . ASN A 1 89 ? -26.112 7.768 12.899 1.00 91.62 89 ASN A C 1
ATOM 691 O O . ASN A 1 89 ? -26.728 7.555 11.851 1.00 91.62 89 ASN A O 1
ATOM 695 N N . GLY A 1 90 ? -26.472 7.179 14.041 1.00 92.62 90 GLY A N 1
ATOM 696 C CA . GLY A 1 90 ? -27.578 6.243 14.205 1.00 92.62 90 GLY A CA 1
ATOM 697 C C . GLY A 1 90 ? -27.284 4.793 13.817 1.00 92.62 90 GLY A C 1
ATOM 698 O O . GLY A 1 90 ? -28.228 4.001 13.782 1.00 92.62 90 GLY A O 1
ATOM 699 N N . GLU A 1 91 ? -26.035 4.426 13.521 1.00 95.62 91 GLU A N 1
ATOM 700 C CA . GLU A 1 91 ? -25.665 3.042 13.208 1.00 95.62 91 GLU A CA 1
ATOM 701 C C . GLU A 1 91 ? -25.787 2.114 14.426 1.00 95.62 91 GLU A C 1
ATOM 703 O O . GLU A 1 91 ? -26.277 0.987 14.289 1.00 95.62 91 GLU A O 1
ATOM 708 N N . TYR A 1 92 ? -25.417 2.604 15.613 1.00 96.56 92 TYR A N 1
ATOM 709 C CA . TYR A 1 92 ? -25.488 1.864 16.872 1.00 96.56 92 TYR A CA 1
ATOM 710 C C . TYR A 1 92 ? -26.471 2.528 17.840 1.00 96.56 92 TYR A C 1
ATOM 712 O O . TYR A 1 92 ? -26.491 3.747 18.002 1.00 96.56 92 TYR A O 1
ATOM 720 N N . GLU A 1 93 ? -27.313 1.719 18.489 1.00 94.50 93 GLU A N 1
ATOM 721 C CA . GLU A 1 93 ? -28.306 2.213 19.455 1.00 94.50 93 GLU A CA 1
ATOM 722 C C . GLU A 1 93 ? -27.819 2.139 20.903 1.00 94.50 93 GLU A C 1
ATOM 724 O O . GLU A 1 93 ? -28.356 2.853 21.748 1.00 94.50 93 GLU A O 1
ATOM 729 N N . THR A 1 94 ? -26.834 1.285 21.193 1.00 97.81 94 THR A N 1
ATOM 730 C CA . THR A 1 94 ? -26.360 1.019 22.554 1.00 97.81 94 THR A CA 1
ATOM 731 C C . THR A 1 94 ? -24.840 1.092 22.653 1.00 97.81 94 THR A C 1
ATOM 733 O O . THR A 1 94 ? -24.124 0.784 21.696 1.00 97.81 94 THR A O 1
ATOM 736 N N . VAL A 1 95 ? -24.334 1.455 23.836 1.00 97.44 95 VAL A N 1
ATOM 737 C CA . VAL A 1 95 ? -22.895 1.411 24.156 1.00 97.44 95 VAL A CA 1
ATOM 738 C C . VAL A 1 95 ? -22.324 0.009 23.965 1.00 97.44 95 VAL A C 1
ATOM 740 O O . VAL A 1 95 ? -21.199 -0.130 23.490 1.00 97.44 95 VAL A O 1
ATOM 743 N N . GLU A 1 96 ? -23.090 -1.030 24.293 1.00 97.50 96 GLU A N 1
ATOM 744 C CA . GLU A 1 96 ? -22.669 -2.422 24.127 1.00 97.50 96 GLU A CA 1
ATOM 745 C C . GLU A 1 96 ? -22.427 -2.770 22.650 1.00 97.50 96 GLU A C 1
ATOM 747 O O . GLU A 1 96 ? -21.343 -3.248 22.308 1.00 97.50 96 GLU A O 1
ATOM 752 N N . ASP A 1 97 ? -23.382 -2.460 21.766 1.00 96.81 97 ASP A N 1
ATOM 753 C CA . ASP A 1 97 ? -23.259 -2.731 20.328 1.00 96.81 97 ASP A CA 1
ATOM 754 C C . ASP A 1 97 ? -22.092 -1.957 19.704 1.00 96.81 97 ASP A C 1
ATOM 756 O O . ASP A 1 97 ? -21.326 -2.504 18.907 1.00 96.81 97 ASP A O 1
ATOM 760 N N . TYR A 1 98 ? -21.925 -0.691 20.098 1.00 96.75 98 TYR A N 1
ATOM 761 C CA . TYR A 1 98 ? -20.825 0.138 19.620 1.00 96.75 98 TYR A CA 1
ATOM 762 C C . TYR A 1 98 ? -19.469 -0.427 20.047 1.00 96.75 98 TYR A C 1
ATOM 764 O O . TYR A 1 98 ? -18.593 -0.622 19.206 1.00 96.75 98 TYR A O 1
ATOM 772 N N . ARG A 1 99 ? -19.304 -0.783 21.326 1.00 97.38 99 ARG A N 1
ATOM 773 C CA . ARG A 1 99 ? -18.062 -1.382 21.840 1.00 97.38 99 ARG A CA 1
ATOM 774 C C . ARG A 1 99 ? -17.750 -2.724 21.181 1.00 97.38 99 ARG A C 1
ATOM 776 O O . ARG A 1 99 ? -16.595 -2.967 20.839 1.00 97.38 99 ARG A O 1
ATOM 783 N N . ALA A 1 100 ? -18.759 -3.560 20.938 1.00 97.12 100 ALA A N 1
ATOM 784 C CA . ALA A 1 100 ? -18.587 -4.808 20.196 1.00 97.12 100 ALA A CA 1
ATOM 785 C C . ALA A 1 100 ? -18.129 -4.557 18.747 1.00 97.12 100 ALA A C 1
ATOM 787 O O . ALA A 1 100 ? -17.277 -5.283 18.234 1.00 97.12 100 ALA A O 1
ATOM 788 N N . SER A 1 101 ? -18.645 -3.506 18.097 1.00 96.31 101 SER A N 1
ATOM 789 C CA . SER A 1 101 ? -18.192 -3.112 16.758 1.00 96.31 101 SER A CA 1
ATOM 790 C C . SER A 1 101 ? -16.730 -2.664 16.753 1.00 96.31 101 SER A C 1
ATOM 792 O O . SER A 1 101 ? -15.972 -3.078 15.879 1.00 96.31 101 SER A O 1
ATOM 794 N N . LEU A 1 102 ? -16.312 -1.876 17.749 1.00 97.00 102 LEU A N 1
ATOM 795 C CA . LEU A 1 102 ? -14.929 -1.422 17.890 1.00 97.00 102 LEU A CA 1
ATOM 796 C C . LEU A 1 102 ? -13.993 -2.603 18.140 1.00 97.00 102 LEU A C 1
ATOM 798 O O . LEU A 1 102 ? -12.914 -2.667 17.561 1.00 97.00 102 LEU A O 1
ATOM 802 N N . GLN A 1 103 ? -14.418 -3.572 18.952 1.00 96.75 103 GLN A N 1
ATOM 803 C CA . GLN A 1 103 ? -13.644 -4.783 19.198 1.00 96.75 103 GLN A CA 1
ATOM 804 C C . GLN A 1 103 ? -13.377 -5.566 17.905 1.00 96.75 103 GLN A C 1
ATOM 806 O O . GLN A 1 103 ? -12.247 -6.005 17.681 1.00 96.75 103 GLN A O 1
ATOM 811 N N . GLU A 1 104 ? -14.388 -5.734 17.046 1.00 96.44 104 GLU A N 1
ATOM 812 C CA . GLU A 1 104 ? -14.196 -6.423 15.766 1.00 96.44 104 GLU A CA 1
ATOM 813 C C . GLU A 1 104 ? -13.346 -5.592 14.799 1.00 96.44 104 GLU A C 1
ATOM 815 O O . GLU A 1 104 ? -12.459 -6.153 14.164 1.00 96.44 104 GLU A O 1
ATOM 820 N N . GLN A 1 105 ? -13.530 -4.268 14.745 1.00 95.00 105 GLN A N 1
ATOM 821 C CA . GLN A 1 105 ? -12.688 -3.379 13.937 1.00 95.00 105 GLN A CA 1
ATOM 822 C C . GLN A 1 105 ? -11.212 -3.473 14.344 1.00 95.00 105 GLN A C 1
ATOM 824 O O . GLN A 1 105 ? -10.370 -3.737 13.495 1.00 95.00 105 GLN A O 1
ATOM 829 N N . ILE A 1 106 ? -10.896 -3.374 15.641 1.00 96.25 106 ILE A N 1
ATOM 830 C CA . ILE A 1 106 ? -9.519 -3.513 16.149 1.00 96.25 106 ILE A CA 1
ATOM 831 C C . ILE A 1 106 ? -8.939 -4.881 15.770 1.00 96.25 106 ILE A C 1
ATOM 833 O O . ILE A 1 106 ? -7.782 -4.986 15.365 1.00 96.25 106 ILE A O 1
ATOM 837 N N . LYS A 1 107 ? -9.736 -5.946 15.895 1.00 96.06 107 LYS A N 1
ATOM 838 C CA . LYS A 1 107 ? -9.312 -7.306 15.553 1.00 96.06 107 LYS A CA 1
ATOM 839 C C . LYS A 1 107 ? -9.029 -7.469 14.060 1.00 96.06 107 LYS A C 1
ATOM 841 O O . LYS A 1 107 ? -8.040 -8.110 13.710 1.00 96.06 107 LYS A O 1
ATOM 846 N N . GLU A 1 108 ? -9.868 -6.916 13.192 1.00 95.94 108 GLU A N 1
ATOM 847 C CA . GLU A 1 108 ? -9.651 -6.962 11.745 1.00 95.94 108 GLU A CA 1
ATOM 848 C C . GLU A 1 108 ? -8.465 -6.086 11.322 1.00 95.94 108 GLU A C 1
ATOM 850 O O . GLU A 1 108 ? -7.627 -6.563 10.558 1.00 95.94 108 GLU A O 1
ATOM 855 N N . THR A 1 109 ? -8.303 -4.888 11.897 1.00 94.88 109 THR A N 1
ATOM 856 C CA . THR A 1 109 ? -7.117 -4.045 11.680 1.00 94.88 109 THR A CA 1
ATOM 857 C C . THR A 1 109 ? -5.842 -4.790 12.055 1.00 94.88 109 THR A C 1
ATOM 859 O O . THR A 1 109 ? -4.945 -4.900 11.232 1.00 94.88 109 THR A O 1
ATOM 862 N N . ARG A 1 110 ? -5.775 -5.407 13.241 1.00 95.31 110 ARG A N 1
ATOM 863 C CA . ARG A 1 110 ? -4.580 -6.153 13.674 1.00 95.31 110 ARG A CA 1
ATOM 864 C C . ARG A 1 110 ? -4.246 -7.337 12.775 1.00 95.31 110 ARG A C 1
ATOM 866 O O . ARG A 1 110 ? -3.077 -7.590 12.502 1.00 95.31 110 ARG A O 1
ATOM 873 N N . LYS A 1 111 ? -5.257 -8.070 12.301 1.00 95.75 111 LYS A N 1
ATOM 874 C CA . LYS A 1 111 ? -5.041 -9.144 11.320 1.00 95.75 111 LYS A CA 1
ATOM 875 C C . LYS A 1 111 ? -4.522 -8.599 9.994 1.00 95.75 111 LYS A C 1
ATOM 877 O O . LYS A 1 111 ? -3.651 -9.229 9.402 1.00 95.75 111 LYS A O 1
ATOM 882 N N . LYS A 1 112 ? -5.067 -7.470 9.528 1.00 94.50 112 LYS A N 1
ATOM 883 C CA . LYS A 1 112 ? -4.609 -6.802 8.309 1.00 94.50 112 LYS A CA 1
ATOM 884 C C . LYS A 1 112 ? -3.152 -6.363 8.462 1.00 94.50 112 LYS A C 1
ATOM 886 O O . LYS A 1 112 ? -2.342 -6.775 7.649 1.00 94.50 112 LYS A O 1
ATOM 891 N N . THR A 1 113 ? -2.801 -5.674 9.548 1.00 95.06 113 THR A N 1
ATOM 892 C CA . THR A 1 113 ? -1.419 -5.265 9.846 1.00 95.06 113 THR A CA 1
ATOM 893 C C . THR A 1 113 ? -0.459 -6.453 9.847 1.00 95.06 113 THR A C 1
ATOM 895 O O . THR A 1 113 ? 0.555 -6.418 9.159 1.00 95.06 113 THR A O 1
ATOM 898 N N . ALA A 1 114 ? -0.801 -7.546 10.536 1.00 96.25 114 ALA A N 1
ATOM 899 C CA . ALA A 1 114 ? 0.029 -8.749 10.539 1.00 96.25 114 ALA A CA 1
ATOM 900 C C . ALA A 1 114 ? 0.200 -9.346 9.127 1.00 96.25 114 ALA A C 1
ATOM 902 O O . ALA A 1 114 ? 1.295 -9.757 8.750 1.00 96.25 114 ALA A O 1
ATOM 903 N N . LYS A 1 115 ? -0.863 -9.366 8.314 1.00 96.44 115 LYS A N 1
ATOM 904 C CA . LYS A 1 115 ? -0.799 -9.823 6.917 1.00 96.44 115 LYS A CA 1
ATOM 905 C C . LYS A 1 115 ? 0.080 -8.909 6.057 1.00 96.44 115 LYS A C 1
ATOM 907 O O . LYS A 1 115 ? 0.877 -9.420 5.276 1.00 96.44 115 LYS A O 1
ATOM 912 N N . ASP A 1 116 ? -0.029 -7.595 6.225 1.00 95.94 116 ASP A N 1
ATOM 913 C CA . ASP A 1 116 ? 0.766 -6.604 5.493 1.00 95.94 116 ASP A CA 1
ATOM 914 C C . ASP A 1 116 ? 2.262 -6.713 5.858 1.00 95.94 116 ASP A C 1
ATOM 916 O O . ASP A 1 116 ? 3.133 -6.617 4.987 1.00 95.94 116 ASP A O 1
ATOM 920 N N . GLU A 1 117 ? 2.582 -7.008 7.123 1.00 97.25 117 GLU A N 1
ATOM 921 C CA . GLU A 1 117 ? 3.947 -7.332 7.556 1.00 97.25 117 GLU A CA 1
ATOM 922 C C . GLU A 1 117 ? 4.478 -8.607 6.888 1.00 97.25 117 GLU A C 1
ATOM 924 O O . GLU A 1 117 ? 5.613 -8.633 6.405 1.00 97.25 117 GLU A O 1
ATOM 929 N N . GLU A 1 118 ? 3.677 -9.674 6.840 1.00 97.56 118 GLU A N 1
ATOM 930 C CA . GLU A 1 118 ? 4.057 -10.924 6.173 1.00 97.56 118 GLU A CA 1
ATOM 931 C C . GLU A 1 118 ? 4.273 -10.714 4.669 1.00 97.56 118 GLU A C 1
ATOM 933 O O . GLU A 1 118 ? 5.294 -11.147 4.127 1.00 97.56 118 GLU A O 1
ATOM 938 N N . GLU A 1 119 ? 3.371 -9.987 4.004 1.00 97.81 119 GLU A N 1
ATOM 939 C CA . GLU A 1 119 ? 3.520 -9.587 2.603 1.00 97.81 119 GLU A CA 1
ATOM 940 C C . GLU A 1 119 ? 4.796 -8.782 2.368 1.00 97.81 119 GLU A C 1
ATOM 942 O O . GLU A 1 119 ? 5.515 -9.046 1.401 1.00 97.81 119 GLU A O 1
ATOM 947 N N . THR A 1 120 ? 5.133 -7.867 3.276 1.00 97.81 120 THR A N 1
ATOM 948 C CA . THR A 1 120 ? 6.377 -7.092 3.218 1.00 97.81 120 THR A CA 1
ATOM 949 C C . THR A 1 120 ? 7.603 -7.999 3.320 1.00 97.81 120 THR A C 1
ATOM 951 O O . THR A 1 120 ? 8.458 -7.971 2.432 1.00 97.81 120 THR A O 1
ATOM 954 N N . ARG A 1 121 ? 7.663 -8.889 4.322 1.00 97.88 121 ARG A N 1
ATOM 955 C CA . ARG A 1 121 ? 8.786 -9.830 4.513 1.00 97.88 121 ARG A CA 1
ATOM 956 C C . ARG A 1 121 ? 8.980 -10.752 3.308 1.00 97.88 121 ARG A C 1
ATOM 958 O O . ARG A 1 121 ? 10.112 -11.030 2.902 1.00 97.88 121 ARG A O 1
ATOM 965 N N . VAL A 1 122 ? 7.886 -11.254 2.733 1.00 98.19 122 VAL A N 1
ATOM 966 C CA . VAL A 1 122 ? 7.928 -12.105 1.536 1.00 98.19 122 VAL A CA 1
ATOM 967 C C . VAL A 1 122 ? 8.441 -11.311 0.343 1.00 98.19 122 VAL A C 1
ATOM 969 O O . VAL A 1 122 ? 9.351 -11.753 -0.365 1.00 98.19 122 VAL A O 1
ATOM 972 N N . TRP A 1 123 ? 7.883 -10.124 0.135 1.00 98.44 123 TRP A N 1
ATOM 973 C CA . TRP A 1 123 ? 8.209 -9.280 -0.997 1.00 98.44 123 TRP A CA 1
ATOM 974 C C . TRP A 1 123 ? 9.665 -8.810 -0.982 1.00 98.44 123 TRP A C 1
ATOM 976 O O . TRP A 1 123 ? 10.351 -8.914 -1.999 1.00 98.44 123 TRP A O 1
ATOM 986 N N . GLU A 1 124 ? 10.193 -8.405 0.173 1.00 98.00 124 GLU A N 1
ATOM 987 C CA . GLU A 1 124 ? 11.612 -8.074 0.348 1.00 98.00 124 GLU A CA 1
ATOM 988 C C . GLU A 1 124 ? 12.528 -9.227 -0.081 1.00 98.00 124 GLU A C 1
ATOM 990 O O . GLU A 1 124 ? 13.494 -9.029 -0.827 1.00 98.00 124 GLU A O 1
ATOM 995 N N . LYS A 1 125 ? 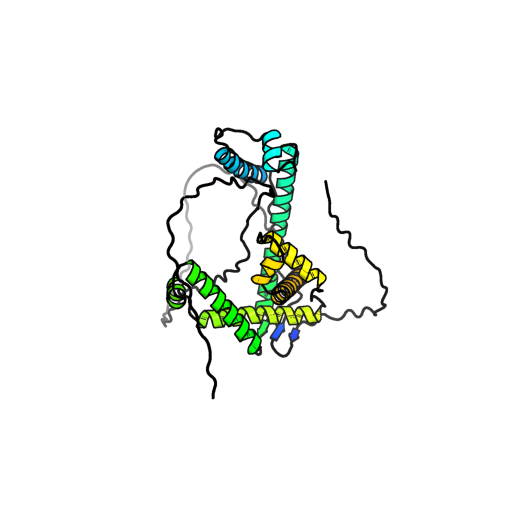12.207 -10.462 0.326 1.00 98.00 125 LYS A N 1
ATOM 996 C CA . LYS A 1 125 ? 12.977 -11.652 -0.066 1.00 98.00 125 LYS A CA 1
ATOM 997 C C . LYS A 1 125 ? 12.921 -11.898 -1.573 1.00 98.00 125 LYS A C 1
ATOM 999 O O . LYS A 1 125 ? 13.954 -12.219 -2.164 1.00 98.00 125 LYS A O 1
ATOM 1004 N N . VAL A 1 126 ? 11.766 -11.707 -2.216 1.00 98.25 126 VAL A N 1
ATOM 1005 C CA . VAL A 1 126 ? 11.656 -11.775 -3.686 1.00 98.25 126 VAL A CA 1
ATOM 1006 C C . VAL A 1 126 ? 12.529 -10.713 -4.348 1.00 98.25 126 VAL A C 1
ATOM 1008 O O . VAL A 1 126 ? 13.312 -11.031 -5.245 1.00 98.25 126 VAL A O 1
ATOM 1011 N N . MET A 1 127 ? 12.442 -9.466 -3.887 1.00 98.19 127 MET A N 1
ATOM 1012 C CA . MET A 1 127 ? 13.173 -8.338 -4.463 1.00 98.19 127 MET A CA 1
ATOM 1013 C C . MET A 1 127 ? 14.694 -8.484 -4.328 1.00 98.19 127 MET A C 1
ATOM 1015 O O . MET A 1 127 ? 15.430 -8.109 -5.250 1.00 98.19 127 MET A O 1
ATOM 1019 N N . ASN A 1 128 ? 15.165 -9.092 -3.236 1.00 97.81 128 ASN A N 1
ATOM 1020 C CA . ASN A 1 128 ? 16.571 -9.446 -3.021 1.00 97.81 128 ASN A CA 1
ATOM 1021 C C . ASN A 1 128 ? 17.063 -10.551 -3.967 1.00 97.81 128 ASN A C 1
ATOM 1023 O O . ASN A 1 128 ? 18.239 -10.583 -4.327 1.00 97.81 128 ASN A O 1
ATOM 1027 N N . ASN A 1 129 ? 16.166 -11.427 -4.421 1.00 97.62 129 ASN A N 1
ATOM 1028 C CA . ASN A 1 129 ? 16.477 -12.477 -5.390 1.00 97.62 129 ASN A CA 1
ATOM 1029 C C . ASN A 1 129 ? 16.218 -12.065 -6.854 1.00 97.62 129 ASN A C 1
ATOM 1031 O O . ASN A 1 129 ? 16.324 -12.902 -7.762 1.00 97.62 129 ASN A O 1
ATOM 1035 N N . ALA A 1 130 ? 15.876 -10.797 -7.093 1.00 98.31 130 ALA A N 1
ATOM 1036 C CA . ALA A 1 130 ? 15.612 -10.249 -8.415 1.00 98.31 130 ALA A CA 1
ATOM 1037 C C . ALA A 1 130 ? 16.789 -9.419 -8.951 1.00 98.31 130 ALA A C 1
ATOM 1039 O O . ALA A 1 130 ? 17.310 -8.525 -8.278 1.00 98.31 130 ALA A O 1
ATOM 1040 N N . GLU A 1 131 ? 17.145 -9.661 -10.210 1.00 98.25 131 GLU A N 1
ATOM 1041 C CA . GLU A 1 131 ? 18.203 -8.974 -10.950 1.00 98.25 131 GLU A CA 1
ATOM 1042 C C . GLU A 1 131 ? 17.626 -8.344 -12.224 1.00 98.25 131 GLU A C 1
ATOM 1044 O O . GLU A 1 131 ? 17.072 -9.038 -13.082 1.00 98.25 131 GLU A O 1
ATOM 1049 N N . VAL A 1 132 ? 17.765 -7.023 -12.363 1.00 98.31 132 VAL A N 1
ATOM 1050 C CA . VAL A 1 132 ? 17.366 -6.304 -13.580 1.00 98.31 132 VAL A CA 1
ATOM 1051 C C . VAL A 1 132 ? 18.473 -6.426 -14.620 1.00 98.31 132 VAL A C 1
ATOM 1053 O O . VAL A 1 132 ? 19.619 -6.063 -14.375 1.00 98.31 132 VAL A O 1
ATOM 1056 N N . LYS A 1 133 ? 18.120 -6.905 -15.813 1.00 98.38 133 LYS A N 1
ATOM 1057 C CA . LYS A 1 133 ? 19.012 -7.000 -16.977 1.00 98.38 133 LYS A CA 1
ATOM 1058 C C . LYS A 1 133 ? 19.130 -5.665 -17.704 1.00 98.38 133 LYS A C 1
ATOM 1060 O O . LYS A 1 133 ? 20.198 -5.320 -18.201 1.00 98.38 133 LYS A O 1
ATOM 1065 N N . LYS A 1 134 ? 18.001 -4.966 -17.839 1.00 98.00 134 LYS A N 1
ATOM 1066 C CA . LYS A 1 134 ? 17.882 -3.631 -18.435 1.00 98.00 134 LYS A CA 1
ATOM 1067 C C . LYS A 1 134 ? 16.533 -3.019 -18.069 1.00 98.00 134 LYS A C 1
ATOM 1069 O O . LYS A 1 134 ? 15.550 -3.744 -17.933 1.00 98.00 134 LYS A O 1
ATOM 1074 N N . TYR A 1 135 ? 16.472 -1.695 -18.016 1.00 97.81 135 TYR A N 1
ATOM 1075 C CA . TYR A 1 135 ? 15.221 -0.966 -17.834 1.00 97.81 135 TYR A CA 1
ATOM 1076 C C . TYR A 1 135 ? 14.590 -0.586 -19.184 1.00 97.81 135 TYR A C 1
ATOM 1078 O O . TYR A 1 135 ? 15.306 -0.221 -20.120 1.00 97.81 135 TYR A O 1
ATOM 1086 N N . PRO A 1 136 ? 13.255 -0.668 -19.330 1.00 97.50 136 PRO A N 1
ATOM 1087 C CA . PRO A 1 136 ? 12.562 -0.059 -20.460 1.00 97.50 136 PRO A CA 1
ATOM 1088 C C . PRO A 1 136 ? 12.716 1.477 -20.460 1.00 97.50 136 PRO A C 1
ATOM 1090 O O . PRO A 1 136 ? 12.075 2.164 -19.669 1.00 97.50 136 PRO A O 1
ATOM 1093 N N . ASP A 1 137 ? 13.516 2.024 -21.388 1.00 96.00 137 ASP A N 1
ATOM 1094 C CA . ASP A 1 137 ? 13.865 3.460 -21.452 1.00 96.00 137 ASP A CA 1
ATOM 1095 C C . ASP A 1 137 ? 12.663 4.411 -21.376 1.00 96.00 137 ASP A C 1
ATOM 1097 O O . ASP A 1 137 ? 12.726 5.457 -20.733 1.00 96.00 137 ASP A O 1
ATOM 1101 N N . TYR A 1 138 ? 11.574 4.082 -22.078 1.00 95.88 138 TYR A N 1
ATOM 1102 C CA . TYR A 1 138 ? 10.382 4.928 -22.106 1.00 95.88 138 TYR A CA 1
ATOM 1103 C C . TYR A 1 138 ? 9.677 4.945 -20.749 1.00 95.88 138 TYR A C 1
ATOM 1105 O O . TYR A 1 138 ? 9.354 6.019 -20.250 1.00 95.88 138 TYR A O 1
ATOM 1113 N N . ARG A 1 139 ? 9.496 3.772 -20.133 1.00 95.44 139 ARG A N 1
ATOM 1114 C CA . ARG A 1 139 ? 8.822 3.653 -18.838 1.00 95.44 139 ARG A CA 1
ATOM 1115 C C . ARG A 1 139 ? 9.657 4.268 -17.717 1.00 95.44 139 ARG A C 1
ATOM 1117 O O . ARG A 1 139 ? 9.111 4.997 -16.903 1.00 95.44 139 ARG A O 1
ATOM 1124 N N . LEU A 1 140 ? 10.976 4.066 -17.730 1.00 97.50 140 LEU A N 1
ATOM 1125 C CA . LEU A 1 140 ? 11.879 4.677 -16.750 1.00 97.50 140 LEU A CA 1
ATOM 1126 C C . LEU A 1 140 ? 11.811 6.210 -16.793 1.00 97.50 140 LEU A C 1
ATOM 1128 O O . LEU A 1 140 ? 11.746 6.860 -15.755 1.00 97.50 140 LEU A O 1
ATOM 1132 N N . LYS A 1 141 ? 11.764 6.791 -18.000 1.00 97.38 141 LYS A N 1
ATOM 1133 C CA . LYS A 1 141 ? 11.597 8.241 -18.174 1.00 97.38 141 LYS A CA 1
ATOM 1134 C C . LYS A 1 141 ? 10.250 8.748 -17.674 1.00 97.38 141 LYS A C 1
ATOM 1136 O O . LYS A 1 141 ? 10.217 9.846 -17.136 1.00 97.38 141 LYS A O 1
ATOM 1141 N N . GLN A 1 142 ? 9.174 7.986 -17.873 1.00 95.81 142 GLN A N 1
ATOM 1142 C CA . GLN A 1 142 ? 7.859 8.344 -17.338 1.00 95.81 142 GLN A CA 1
ATOM 1143 C C . GLN A 1 142 ? 7.888 8.376 -15.814 1.00 95.81 142 GLN A C 1
ATOM 1145 O O . GLN A 1 142 ? 7.613 9.418 -15.248 1.00 95.81 142 GLN A O 1
ATOM 1150 N N . ILE A 1 143 ? 8.355 7.301 -15.173 1.00 96.81 143 ILE A N 1
ATOM 1151 C CA . ILE A 1 143 ? 8.425 7.230 -13.707 1.00 96.81 143 ILE A CA 1
ATOM 1152 C C . ILE A 1 143 ? 9.273 8.377 -13.143 1.00 96.81 143 ILE A C 1
ATOM 1154 O O . ILE A 1 143 ? 8.881 9.013 -12.171 1.00 96.81 143 ILE A O 1
ATOM 1158 N N . LYS A 1 144 ? 10.417 8.694 -13.768 1.00 97.31 144 LYS A N 1
ATOM 1159 C CA . LYS A 1 144 ? 11.224 9.847 -13.346 1.00 97.31 144 LYS A CA 1
ATOM 1160 C C . LYS A 1 144 ? 10.467 11.169 -13.497 1.00 97.31 144 LYS A C 1
ATOM 1162 O O . LYS A 1 144 ? 10.569 12.016 -12.619 1.00 97.31 144 LYS A O 1
ATOM 1167 N N . ALA A 1 145 ? 9.751 11.364 -14.603 1.00 96.75 145 ALA A N 1
ATOM 1168 C CA . ALA A 1 145 ? 8.966 12.576 -14.816 1.00 96.75 145 ALA A CA 1
ATOM 1169 C C . ALA A 1 145 ? 7.843 12.709 -13.777 1.00 96.75 145 ALA A C 1
ATOM 1171 O O . ALA A 1 145 ? 7.686 13.789 -13.220 1.00 96.75 145 ALA A O 1
ATOM 1172 N N . ASP A 1 146 ? 7.152 11.613 -13.460 1.00 94.31 146 ASP A N 1
ATOM 1173 C CA . ASP A 1 146 ? 6.092 11.580 -12.447 1.00 94.31 146 ASP A CA 1
ATOM 1174 C C . ASP A 1 146 ? 6.653 11.924 -11.049 1.00 94.31 146 ASP A C 1
ATOM 1176 O O . ASP A 1 146 ? 6.048 12.692 -10.304 1.00 94.31 146 ASP A O 1
ATOM 1180 N N . LEU A 1 147 ? 7.853 11.427 -10.706 1.00 96.12 147 LEU A N 1
ATOM 1181 C CA . LEU A 1 147 ? 8.551 11.793 -9.464 1.00 96.12 147 LEU A CA 1
ATOM 1182 C C . LEU A 1 147 ? 8.944 13.277 -9.428 1.00 96.12 147 LEU A C 1
ATOM 1184 O O . LEU A 1 147 ? 8.789 13.924 -8.396 1.00 96.12 147 LEU A O 1
ATOM 1188 N N . VAL A 1 148 ? 9.450 13.828 -10.535 1.00 97.12 148 VAL A N 1
ATOM 1189 C CA . VAL A 1 148 ? 9.775 15.262 -10.619 1.00 97.12 148 VAL A CA 1
ATOM 1190 C C . VAL A 1 148 ? 8.512 16.101 -10.439 1.00 97.12 148 VAL A C 1
ATOM 1192 O O . VAL A 1 148 ? 8.518 17.021 -9.627 1.00 97.12 148 VAL A O 1
ATOM 1195 N N . GLU A 1 149 ? 7.419 15.754 -11.121 1.00 95.81 149 GLU A N 1
ATOM 1196 C CA . GLU A 1 149 ? 6.137 16.454 -10.994 1.00 95.81 149 GLU A CA 1
ATOM 1197 C C . GLU A 1 149 ? 5.605 16.407 -9.552 1.00 95.81 149 GLU A C 1
ATOM 1199 O O . GLU A 1 149 ? 5.155 17.427 -9.029 1.00 95.81 149 GLU A O 1
ATOM 1204 N N . LEU A 1 150 ? 5.720 15.262 -8.868 1.00 94.62 150 LEU A N 1
ATOM 1205 C CA . LEU A 1 150 ? 5.361 15.131 -7.453 1.00 94.62 150 LEU A CA 1
ATOM 1206 C C . LEU A 1 150 ? 6.129 16.132 -6.575 1.00 94.62 150 LEU A C 1
ATOM 1208 O O . LEU A 1 150 ? 5.535 16.846 -5.764 1.00 94.62 150 LEU A O 1
ATOM 1212 N N . TYR A 1 151 ? 7.448 16.219 -6.749 1.00 96.56 151 TYR A N 1
ATOM 1213 C CA . TYR A 1 151 ? 8.277 17.136 -5.967 1.00 96.56 151 TYR A CA 1
ATOM 1214 C C . TYR A 1 151 ? 8.084 18.606 -6.361 1.00 96.56 151 TYR A C 1
ATOM 1216 O O . TYR A 1 151 ? 8.155 19.480 -5.497 1.00 96.56 151 TYR A O 1
ATOM 1224 N N . GLU A 1 152 ? 7.761 18.904 -7.621 1.00 96.75 152 GLU A N 1
ATOM 1225 C CA . GLU A 1 152 ? 7.330 20.242 -8.042 1.00 96.75 152 GLU A CA 1
ATOM 1226 C C . GLU A 1 152 ? 6.025 20.662 -7.347 1.00 96.75 152 GLU A C 1
ATOM 1228 O O . GLU A 1 152 ? 5.900 21.811 -6.913 1.00 96.75 152 GLU A O 1
ATOM 1233 N N . GLN A 1 153 ? 5.067 19.743 -7.182 1.00 95.69 153 GLN A N 1
ATOM 1234 C CA . GLN A 1 153 ? 3.824 20.010 -6.453 1.00 95.69 153 GLN A CA 1
ATOM 1235 C C . GLN A 1 153 ? 4.083 20.289 -4.967 1.00 95.69 153 GLN A C 1
ATOM 1237 O O . GLN A 1 153 ? 3.543 21.258 -4.425 1.00 95.69 153 GLN A O 1
ATOM 1242 N N . TYR A 1 154 ? 4.949 19.505 -4.316 1.00 95.81 154 TYR A N 1
ATOM 1243 C CA . TYR A 1 154 ? 5.352 19.766 -2.929 1.00 95.81 154 TYR A CA 1
ATOM 1244 C C . TYR A 1 154 ? 6.086 21.102 -2.777 1.00 95.81 154 TYR A C 1
ATOM 1246 O O . TYR A 1 154 ? 5.765 21.879 -1.874 1.00 95.81 154 TYR A O 1
ATOM 1254 N N . ALA A 1 155 ? 7.000 21.427 -3.694 1.00 97.25 155 ALA A N 1
ATOM 1255 C CA . ALA A 1 155 ? 7.679 22.718 -3.713 1.00 97.25 155 ALA A CA 1
ATOM 1256 C C . ALA A 1 155 ? 6.676 23.879 -3.831 1.00 97.25 155 ALA A C 1
ATOM 1258 O O . ALA A 1 155 ? 6.721 24.828 -3.043 1.00 97.25 155 ALA A O 1
ATOM 1259 N N . ALA A 1 156 ? 5.709 23.768 -4.749 1.00 96.94 156 ALA A N 1
ATOM 1260 C CA . ALA A 1 156 ? 4.658 24.763 -4.935 1.00 96.94 156 ALA A CA 1
ATOM 1261 C C . ALA A 1 156 ? 3.778 24.929 -3.683 1.00 96.94 156 ALA A C 1
ATOM 1263 O O . ALA A 1 156 ? 3.464 26.061 -3.305 1.00 96.94 156 ALA A O 1
ATOM 1264 N N . GLN A 1 157 ? 3.430 23.834 -2.997 1.00 95.88 157 GLN A N 1
ATOM 1265 C CA . GLN A 1 157 ? 2.688 23.869 -1.731 1.00 95.88 157 GLN A CA 1
ATOM 1266 C C . GLN A 1 157 ? 3.469 24.602 -0.631 1.00 95.88 157 GLN A C 1
ATOM 1268 O O . GLN A 1 157 ? 2.891 25.361 0.149 1.00 95.88 157 GLN A O 1
ATOM 1273 N N . CYS A 1 158 ? 4.791 24.438 -0.608 1.00 95.44 158 CYS A N 1
ATOM 1274 C CA . CYS A 1 158 ? 5.691 25.160 0.287 1.00 95.44 158 CYS A CA 1
ATOM 1275 C C . CYS A 1 158 ? 6.041 26.582 -0.196 1.00 95.44 158 CYS A C 1
ATOM 1277 O O . CYS A 1 158 ? 6.774 27.287 0.494 1.00 95.44 158 CYS A O 1
ATOM 1279 N N . SER A 1 159 ? 5.509 27.038 -1.339 1.00 96.69 159 SER A N 1
ATOM 1280 C CA . SER A 1 159 ? 5.868 28.316 -1.983 1.00 96.69 159 SER A CA 1
ATOM 1281 C C . SER A 1 159 ? 7.370 28.463 -2.279 1.00 96.69 159 SER A C 1
ATOM 1283 O O . SER A 1 159 ? 7.906 29.572 -2.255 1.00 96.69 159 SER A O 1
ATOM 1285 N N . MET A 1 160 ? 8.042 27.345 -2.551 1.00 96.00 160 MET A N 1
ATOM 1286 C CA . MET A 1 160 ? 9.458 27.259 -2.911 1.00 96.00 160 MET A CA 1
ATOM 1287 C C . MET A 1 160 ? 9.598 26.900 -4.393 1.00 96.00 160 MET A C 1
ATOM 1289 O O . MET A 1 160 ? 8.692 26.315 -4.991 1.00 96.00 160 MET A O 1
ATOM 1293 N N . SER A 1 161 ? 10.733 27.239 -5.005 1.00 97.31 161 SER A N 1
ATOM 1294 C CA . SER A 1 161 ? 11.098 26.612 -6.280 1.00 97.31 161 SER A CA 1
ATOM 1295 C C . SER A 1 161 ? 11.474 25.140 -6.072 1.00 97.31 161 SER A C 1
ATOM 1297 O O . SER A 1 161 ? 11.833 24.741 -4.964 1.00 97.31 161 SER A O 1
ATOM 1299 N N . TYR A 1 162 ? 11.406 24.336 -7.138 1.00 96.56 162 TYR A N 1
ATOM 1300 C CA . TYR A 1 162 ? 11.816 22.926 -7.109 1.00 96.56 162 TYR A CA 1
ATOM 1301 C C . TYR A 1 162 ? 13.241 22.761 -6.560 1.00 96.56 162 TYR A C 1
ATOM 1303 O O . TYR A 1 162 ? 13.439 22.018 -5.604 1.00 96.56 162 TYR A O 1
ATOM 1311 N N . ASP A 1 163 ? 14.204 23.525 -7.086 1.00 96.56 163 ASP A N 1
ATOM 1312 C CA . ASP A 1 163 ? 15.607 23.452 -6.659 1.00 96.56 163 ASP A CA 1
ATOM 1313 C C . ASP A 1 163 ? 15.773 23.779 -5.163 1.00 96.56 163 ASP A C 1
ATOM 1315 O O . ASP A 1 163 ? 16.457 23.057 -4.439 1.00 96.56 163 ASP A O 1
ATOM 1319 N N . GLU A 1 164 ? 15.111 24.837 -4.675 1.00 97.25 164 GLU A N 1
ATOM 1320 C CA . GLU A 1 164 ? 15.150 25.214 -3.254 1.00 97.25 164 GLU A CA 1
ATOM 1321 C C . GLU A 1 164 ? 14.512 24.140 -2.364 1.00 97.25 164 GLU A C 1
ATOM 1323 O O . GLU A 1 164 ? 14.998 23.872 -1.263 1.00 97.25 164 GLU A O 1
ATOM 1328 N N . TYR A 1 165 ? 13.412 23.534 -2.819 1.00 97.38 165 TYR A N 1
ATOM 1329 C CA . TYR A 1 165 ? 12.730 22.479 -2.079 1.00 97.38 165 TYR A CA 1
ATOM 1330 C C . TYR A 1 165 ? 13.606 21.228 -1.979 1.00 97.38 165 TYR A C 1
ATOM 1332 O O . TYR A 1 165 ? 13.852 20.755 -0.869 1.00 97.38 165 TYR A O 1
ATOM 1340 N N . MET A 1 166 ? 14.144 20.753 -3.104 1.00 97.12 166 MET A N 1
ATOM 1341 C CA . MET A 1 166 ? 15.054 19.605 -3.172 1.00 97.12 166 MET A CA 1
ATOM 1342 C C . MET A 1 166 ? 16.288 19.809 -2.281 1.00 97.12 166 MET A C 1
ATOM 1344 O O . MET A 1 166 ? 16.638 18.922 -1.501 1.00 97.12 166 MET A O 1
ATOM 1348 N N . GLU A 1 167 ? 16.889 21.008 -2.295 1.00 97.12 167 GLU A N 1
ATOM 1349 C CA . GLU A 1 167 ? 17.999 21.358 -1.397 1.00 97.12 167 GLU A CA 1
ATOM 1350 C C . GLU A 1 167 ? 17.579 21.295 0.081 1.00 97.12 167 GLU A C 1
ATOM 1352 O O . GLU A 1 167 ? 18.313 20.761 0.918 1.00 97.12 167 GLU A O 1
ATOM 1357 N N . SER A 1 168 ? 16.380 21.786 0.412 1.00 97.12 168 SER A N 1
ATOM 1358 C CA . SER A 1 168 ? 15.875 21.786 1.790 1.00 97.12 168 SER A CA 1
ATOM 1359 C C . SER A 1 168 ? 15.670 20.378 2.358 1.00 97.12 168 SER A C 1
ATOM 1361 O O . SER A 1 168 ? 15.958 20.151 3.537 1.00 97.12 168 SER A O 1
ATOM 1363 N N . ILE A 1 169 ? 15.247 19.427 1.516 1.00 95.69 169 ILE A N 1
ATOM 1364 C CA . ILE A 1 169 ? 15.063 18.015 1.885 1.00 95.69 169 ILE A CA 1
ATOM 1365 C C . ILE A 1 169 ? 16.308 17.157 1.612 1.00 95.69 169 ILE A C 1
ATOM 1367 O O . ILE A 1 169 ? 16.297 15.963 1.898 1.00 95.69 169 ILE A O 1
ATOM 1371 N N . LYS A 1 170 ? 17.398 17.769 1.122 1.00 97.06 170 LYS A N 1
ATOM 1372 C CA . LYS A 1 170 ? 18.675 17.117 0.778 1.00 97.06 170 LYS A CA 1
ATOM 1373 C C . LYS A 1 170 ? 18.518 15.968 -0.219 1.00 97.06 170 LYS A C 1
ATOM 1375 O O . LYS A 1 170 ? 19.211 14.958 -0.106 1.00 97.06 170 LYS A O 1
ATOM 1380 N N . LEU A 1 171 ? 17.605 16.132 -1.168 1.00 95.81 171 LEU A N 1
ATOM 1381 C CA . LEU A 1 171 ? 17.367 15.174 -2.235 1.00 95.81 171 LEU A CA 1
ATOM 1382 C C . LEU A 1 171 ? 18.017 15.687 -3.520 1.00 95.81 171 LEU A C 1
ATOM 1384 O O . LEU A 1 171 ? 17.909 16.869 -3.843 1.00 95.81 171 LEU A O 1
ATOM 1388 N N . GLU A 1 172 ? 18.693 14.810 -4.259 1.00 95.81 172 GLU A N 1
ATOM 1389 C CA . GLU A 1 172 ? 19.305 15.151 -5.545 1.00 95.81 172 GLU A CA 1
ATOM 1390 C C . GLU A 1 172 ? 18.580 14.460 -6.710 1.00 95.81 172 GLU A C 1
ATOM 1392 O O . GLU A 1 172 ? 17.985 13.393 -6.555 1.00 95.81 172 GLU A O 1
ATOM 1397 N N . ASP A 1 173 ? 18.711 14.993 -7.929 1.00 92.00 173 ASP A N 1
ATOM 1398 C CA . ASP A 1 173 ? 18.174 14.348 -9.142 1.00 92.00 173 ASP A CA 1
ATOM 1399 C C . ASP A 1 173 ? 18.684 12.907 -9.328 1.00 92.00 173 ASP A C 1
ATOM 1401 O O . ASP A 1 173 ? 17.993 12.065 -9.905 1.00 92.00 173 ASP A O 1
ATOM 1405 N N . SER A 1 174 ? 19.896 12.615 -8.837 1.00 95.25 174 SER A N 1
ATOM 1406 C CA . SER A 1 174 ? 20.474 11.268 -8.881 1.00 95.25 174 SER A CA 1
ATOM 1407 C C . SER A 1 174 ? 19.765 10.286 -7.944 1.00 95.25 174 SER A C 1
ATOM 1409 O O . SER A 1 174 ? 19.770 9.081 -8.197 1.00 95.25 174 SER A O 1
ATOM 1411 N N . ASP A 1 175 ? 19.124 10.779 -6.884 1.00 97.25 175 ASP A N 1
ATOM 1412 C CA . ASP A 1 175 ? 18.296 9.965 -6.000 1.00 97.25 175 ASP A CA 1
ATOM 1413 C C . ASP A 1 175 ? 16.935 9.690 -6.636 1.00 97.25 175 ASP A C 1
ATOM 1415 O O . ASP A 1 175 ? 16.436 8.571 -6.527 1.00 97.25 175 ASP A O 1
ATOM 1419 N N . LEU A 1 176 ? 16.394 10.638 -7.412 1.00 96.62 176 LEU A N 1
ATOM 1420 C CA . LEU A 1 176 ? 15.207 10.393 -8.238 1.00 96.62 176 LEU A CA 1
ATOM 1421 C C . LEU A 1 176 ? 15.469 9.352 -9.332 1.00 96.62 176 LEU A C 1
ATOM 1423 O O . LEU A 1 176 ? 14.599 8.529 -9.608 1.00 96.62 176 LEU A O 1
ATOM 1427 N N . ASP A 1 177 ? 16.668 9.336 -9.926 1.00 96.56 177 ASP A N 1
ATOM 1428 C CA . ASP A 1 177 ? 17.072 8.271 -10.854 1.00 96.56 177 ASP A CA 1
ATOM 1429 C C . ASP A 1 177 ? 17.043 6.895 -10.170 1.00 96.56 177 ASP A C 1
ATOM 1431 O O . ASP A 1 177 ? 16.432 5.957 -10.687 1.00 96.56 177 ASP A O 1
ATOM 1435 N N . LYS A 1 178 ? 17.635 6.777 -8.974 1.00 97.50 178 LYS A N 1
ATOM 1436 C CA . LYS A 1 178 ? 17.619 5.525 -8.196 1.00 97.50 178 LYS A CA 1
ATOM 1437 C C . LYS A 1 178 ? 16.201 5.125 -7.789 1.00 97.50 178 LYS A C 1
ATOM 1439 O O . LYS A 1 178 ? 15.865 3.946 -7.868 1.00 97.50 178 LYS A O 1
ATOM 1444 N N . ALA A 1 179 ? 15.370 6.082 -7.376 1.00 97.50 179 ALA A N 1
ATOM 1445 C CA . ALA A 1 179 ? 13.980 5.840 -7.002 1.00 97.50 179 ALA A CA 1
ATOM 1446 C C . ALA A 1 179 ? 13.144 5.367 -8.200 1.00 97.50 179 ALA A C 1
ATOM 1448 O O . ALA A 1 179 ? 12.355 4.428 -8.069 1.00 97.50 179 ALA A O 1
ATOM 1449 N N . ALA A 1 180 ? 13.356 5.948 -9.385 1.00 98.25 180 ALA A N 1
ATOM 1450 C CA . ALA A 1 180 ? 12.695 5.523 -10.613 1.00 98.25 180 ALA A CA 1
ATOM 1451 C C . ALA A 1 180 ? 13.123 4.108 -11.032 1.00 98.25 180 ALA A C 1
ATOM 1453 O O . ALA A 1 180 ? 12.279 3.281 -11.380 1.00 98.25 180 ALA A O 1
ATOM 1454 N N . GLU A 1 181 ? 14.421 3.798 -10.956 1.00 98.19 181 GLU A N 1
ATOM 1455 C CA . GLU A 1 181 ? 14.944 2.454 -11.215 1.00 98.19 181 GLU A CA 1
ATOM 1456 C C . GLU A 1 181 ? 14.398 1.424 -10.219 1.00 98.19 181 GLU A C 1
ATOM 1458 O O . GLU A 1 181 ? 13.947 0.352 -10.625 1.00 98.19 181 GLU A O 1
ATOM 1463 N N . ALA A 1 182 ? 14.379 1.753 -8.925 1.00 98.12 182 ALA A N 1
ATOM 1464 C CA . ALA A 1 182 ? 13.823 0.893 -7.888 1.00 98.12 182 ALA A CA 1
ATOM 1465 C C . ALA A 1 182 ? 12.328 0.639 -8.119 1.00 98.12 182 ALA A C 1
ATOM 1467 O O . ALA A 1 182 ? 11.904 -0.515 -8.122 1.00 98.12 182 ALA A O 1
ATOM 1468 N N . SER A 1 183 ? 11.549 1.684 -8.402 1.00 97.44 183 SER A N 1
ATOM 1469 C CA . SER A 1 183 ? 10.115 1.575 -8.703 1.00 97.44 183 SER A CA 1
ATOM 1470 C C . SER A 1 183 ? 9.861 0.721 -9.946 1.00 97.44 183 SER A C 1
ATOM 1472 O O . SER A 1 183 ? 9.004 -0.160 -9.942 1.00 97.44 183 SER A O 1
ATOM 1474 N N . LEU A 1 184 ? 10.660 0.892 -11.002 1.00 98.31 184 LEU A N 1
ATOM 1475 C CA . LEU A 1 184 ? 10.528 0.076 -12.205 1.00 98.31 184 LEU A CA 1
ATOM 1476 C C . LEU A 1 184 ? 10.973 -1.372 -11.975 1.00 98.31 184 LEU A C 1
ATOM 1478 O O . LEU A 1 184 ? 10.383 -2.287 -12.540 1.00 98.31 184 LEU A O 1
ATOM 1482 N N . LYS A 1 185 ? 11.975 -1.622 -11.123 1.00 98.56 185 LYS A N 1
ATOM 1483 C CA . LYS A 1 185 ? 12.341 -2.986 -10.716 1.00 98.56 185 LYS A CA 1
ATOM 1484 C C . LYS A 1 185 ? 11.150 -3.688 -10.059 1.00 98.56 185 LYS A C 1
ATOM 1486 O O . LYS A 1 185 ? 10.893 -4.842 -10.385 1.00 98.56 185 LYS A O 1
ATOM 1491 N N . GLN A 1 186 ? 10.432 -3.000 -9.172 1.00 98.31 186 GLN A N 1
ATOM 1492 C CA . GLN A 1 186 ? 9.233 -3.518 -8.502 1.00 98.31 186 GLN A CA 1
ATOM 1493 C C . GLN A 1 186 ? 8.151 -3.910 -9.524 1.00 98.31 186 GLN A C 1
ATOM 1495 O O . GLN A 1 186 ? 7.649 -5.033 -9.482 1.00 98.31 186 GLN A O 1
ATOM 1500 N N . GLU A 1 187 ? 7.865 -3.022 -10.486 1.00 98.12 187 GLU A N 1
ATOM 1501 C CA . GLU A 1 187 ? 6.906 -3.252 -11.580 1.00 98.12 187 GLU A CA 1
ATOM 1502 C C . GLU A 1 187 ? 7.294 -4.482 -12.421 1.00 98.12 187 GLU A C 1
ATOM 1504 O O . GLU A 1 187 ? 6.490 -5.394 -12.599 1.00 98.12 187 GLU A O 1
ATOM 1509 N N . LEU A 1 188 ? 8.557 -4.572 -12.856 1.00 98.62 188 LEU A N 1
ATOM 1510 C CA . LEU A 1 188 ? 9.051 -5.679 -13.686 1.00 98.62 188 LEU A CA 1
ATOM 1511 C C . LEU A 1 188 ? 8.995 -7.039 -12.970 1.00 98.62 188 LEU A C 1
ATOM 1513 O O . LEU A 1 188 ? 8.672 -8.056 -13.586 1.00 98.62 188 LEU A O 1
ATOM 1517 N N . VAL A 1 189 ? 9.335 -7.072 -11.677 1.00 98.75 189 VAL A N 1
ATOM 1518 C CA . VAL A 1 189 ? 9.274 -8.296 -10.861 1.00 98.75 189 VAL A CA 1
ATOM 1519 C C . VAL A 1 189 ? 7.829 -8.752 -10.681 1.00 98.75 189 VAL A C 1
ATOM 1521 O O . VAL A 1 189 ? 7.549 -9.943 -10.821 1.00 98.75 189 VAL A O 1
ATOM 1524 N N . ALA A 1 190 ? 6.910 -7.824 -10.405 1.00 98.62 190 ALA A N 1
ATOM 1525 C CA . ALA A 1 190 ? 5.494 -8.147 -10.294 1.00 98.62 190 ALA A CA 1
ATOM 1526 C C . ALA A 1 190 ? 4.943 -8.673 -11.628 1.00 98.62 190 ALA A C 1
ATOM 1528 O O . ALA A 1 190 ? 4.314 -9.727 -11.649 1.00 98.62 190 ALA A O 1
ATOM 1529 N N . ASP A 1 191 ? 5.248 -8.011 -12.746 1.00 98.25 191 ASP A N 1
ATOM 1530 C CA . ASP A 1 191 ? 4.768 -8.401 -14.074 1.00 98.25 191 ASP A CA 1
ATOM 1531 C C . ASP A 1 191 ? 5.183 -9.824 -14.463 1.00 98.25 191 ASP A C 1
ATOM 1533 O O . ASP A 1 191 ? 4.338 -10.618 -14.880 1.00 98.25 191 ASP A O 1
ATOM 1537 N N . VAL A 1 192 ? 6.462 -10.183 -14.291 1.00 98.12 192 VAL A N 1
ATOM 1538 C CA . VAL A 1 192 ? 6.943 -11.513 -14.702 1.00 98.12 192 VAL A CA 1
ATOM 1539 C C . VAL A 1 192 ? 6.323 -12.639 -13.866 1.00 98.12 192 VAL A C 1
ATOM 1541 O O . VAL A 1 192 ? 6.097 -13.736 -14.380 1.00 98.12 192 VAL A O 1
ATOM 1544 N N . ILE A 1 193 ? 6.027 -12.383 -12.587 1.00 97.81 193 ILE A N 1
ATOM 1545 C CA . ILE A 1 193 ? 5.330 -13.339 -11.717 1.00 97.81 193 ILE A CA 1
ATOM 1546 C C . ILE A 1 193 ? 3.844 -13.385 -12.090 1.00 97.81 193 ILE A C 1
ATOM 1548 O O . ILE A 1 193 ? 3.291 -14.471 -12.264 1.00 97.81 193 ILE A O 1
ATOM 1552 N N . ALA A 1 194 ? 3.202 -12.232 -12.281 1.00 98.25 194 ALA A N 1
ATOM 1553 C CA . ALA A 1 194 ? 1.790 -12.156 -12.629 1.00 98.25 194 ALA A CA 1
ATOM 1554 C C . ALA A 1 194 ? 1.472 -12.856 -13.955 1.00 98.25 194 ALA A C 1
ATOM 1556 O O . ALA A 1 194 ? 0.484 -13.583 -14.030 1.00 98.25 194 ALA A O 1
ATOM 1557 N N . ASP A 1 195 ? 2.332 -12.713 -14.966 1.00 96.88 195 ASP A N 1
ATOM 1558 C CA . ASP A 1 195 ? 2.194 -13.404 -16.253 1.00 96.88 195 ASP A CA 1
ATOM 1559 C C . ASP A 1 195 ? 2.317 -14.929 -16.119 1.00 96.88 195 ASP A C 1
ATOM 1561 O O . ASP A 1 195 ? 1.679 -15.680 -16.858 1.00 96.88 195 ASP A O 1
ATOM 1565 N N . GLN A 1 196 ? 3.129 -15.409 -15.173 1.00 95.69 196 GLN A N 1
ATOM 1566 C CA . GLN A 1 196 ? 3.330 -16.839 -14.951 1.00 95.69 196 GLN A CA 1
ATOM 1567 C C . GLN A 1 196 ? 2.133 -17.509 -14.259 1.00 95.69 196 GLN A C 1
ATOM 1569 O O . GLN A 1 196 ? 1.866 -18.687 -14.525 1.00 95.69 196 GLN A O 1
ATOM 1574 N N . PHE A 1 197 ? 1.455 -16.795 -13.356 1.00 95.25 197 PHE A N 1
ATOM 1575 C CA . PHE A 1 197 ? 0.387 -17.344 -12.509 1.00 95.25 197 PHE A CA 1
ATOM 1576 C C . PHE A 1 197 ? -1.001 -16.763 -12.798 1.00 95.25 197 PHE A C 1
ATOM 1578 O O . PHE A 1 197 ? -1.931 -17.062 -12.058 1.00 95.25 197 PHE A O 1
ATOM 1585 N N . ASP A 1 198 ? -1.144 -15.995 -13.882 1.00 96.31 198 ASP A N 1
ATOM 1586 C CA . ASP A 1 198 ? -2.407 -15.372 -14.305 1.00 96.31 198 ASP A CA 1
ATOM 1587 C C . ASP A 1 198 ? -2.998 -14.446 -13.223 1.00 96.31 198 ASP A C 1
ATOM 1589 O O . ASP A 1 198 ? -4.182 -14.490 -12.908 1.00 96.31 198 ASP A O 1
ATOM 1593 N N . LEU A 1 199 ? -2.140 -13.612 -12.618 1.00 97.62 199 LEU A N 1
ATOM 1594 C CA . LEU A 1 199 ? -2.499 -12.718 -11.499 1.00 97.62 199 LEU A CA 1
ATOM 1595 C C . LEU A 1 199 ? -2.853 -11.293 -11.948 1.00 97.62 199 LEU A C 1
ATOM 1597 O O . LEU A 1 199 ? -2.976 -10.383 -11.122 1.00 97.62 199 LEU A O 1
ATOM 1601 N N . ARG A 1 200 ? -2.977 -11.063 -13.259 1.00 98.12 200 ARG A N 1
ATOM 1602 C CA . ARG A 1 200 ? -3.361 -9.750 -13.783 1.00 98.12 200 ARG A CA 1
ATOM 1603 C C . ARG A 1 200 ? -4.856 -9.512 -13.551 1.00 98.12 200 ARG A C 1
ATOM 1605 O O . ARG A 1 200 ? -5.652 -10.379 -13.902 1.00 98.12 200 ARG A O 1
ATOM 1612 N N . PRO A 1 201 ? -5.251 -8.338 -13.034 1.00 97.94 201 PRO A N 1
ATOM 1613 C CA . PRO A 1 201 ? -6.650 -8.048 -12.782 1.00 97.94 201 PRO A CA 1
ATOM 1614 C C . PRO A 1 201 ? -7.409 -7.799 -14.086 1.00 97.94 201 PRO A C 1
ATOM 1616 O O . PRO A 1 201 ? -6.903 -7.200 -15.045 1.00 97.94 201 PRO A O 1
ATOM 1619 N N . THR A 1 202 ? -8.668 -8.204 -14.077 1.00 98.00 202 THR A N 1
ATOM 1620 C CA . THR A 1 202 ? -9.689 -7.777 -15.027 1.00 98.00 202 THR A CA 1
ATOM 1621 C C . THR A 1 202 ? -10.001 -6.286 -14.871 1.00 98.00 202 THR A C 1
ATOM 1623 O O . THR A 1 202 ? -9.654 -5.644 -13.881 1.00 98.00 202 THR A O 1
ATOM 1626 N N . ASP A 1 203 ? -10.684 -5.703 -15.857 1.00 97.69 203 ASP A N 1
ATOM 1627 C CA . ASP A 1 203 ? -11.117 -4.303 -15.775 1.00 97.69 203 ASP A CA 1
ATOM 1628 C C . ASP A 1 203 ? -12.088 -4.054 -14.616 1.00 97.69 203 ASP A C 1
ATOM 1630 O O . ASP A 1 203 ? -12.050 -2.981 -14.027 1.00 97.69 203 ASP A O 1
ATOM 1634 N N . GLU A 1 204 ? -12.929 -5.033 -14.278 1.00 98.06 204 GLU A N 1
ATOM 1635 C CA . GLU A 1 204 ? -13.867 -4.945 -13.155 1.00 98.06 204 GLU A CA 1
ATOM 1636 C C . GLU A 1 204 ? -13.129 -4.906 -11.812 1.00 98.06 204 GLU A C 1
ATOM 1638 O O . GLU A 1 204 ? -13.432 -4.065 -10.972 1.00 98.06 204 GLU A O 1
ATOM 1643 N N . GLU A 1 205 ? -12.1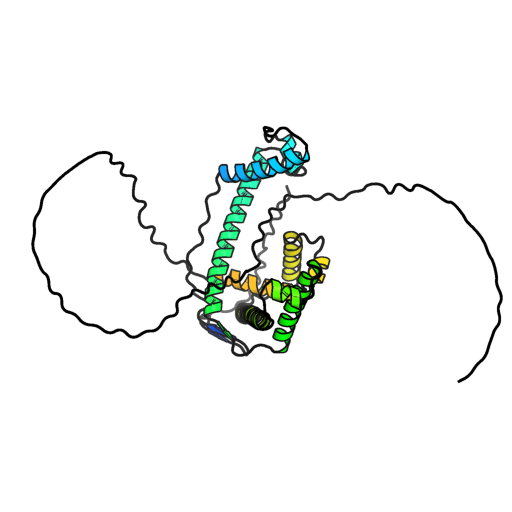01 -5.740 -11.642 1.00 98.06 205 GLU A N 1
ATOM 1644 C CA . GLU A 1 205 ? -11.260 -5.736 -10.437 1.00 98.06 205 GLU A CA 1
ATOM 1645 C C . GLU A 1 205 ? -10.468 -4.429 -10.292 1.00 98.06 205 GLU A C 1
ATOM 1647 O O . GLU A 1 205 ? -10.295 -3.938 -9.180 1.00 98.06 205 GLU A O 1
ATOM 1652 N N . VAL A 1 206 ? -10.038 -3.815 -11.402 1.00 98.38 206 VAL A N 1
ATOM 1653 C CA . VAL A 1 206 ? -9.390 -2.491 -11.375 1.00 98.38 206 VAL A CA 1
ATOM 1654 C C . VAL A 1 206 ? -10.365 -1.384 -10.966 1.00 98.38 206 VAL A C 1
ATOM 1656 O O . VAL A 1 206 ? -9.977 -0.485 -10.225 1.00 98.38 206 VAL A O 1
ATOM 1659 N N . GLU A 1 207 ? -11.617 -1.422 -11.430 1.00 97.88 207 GLU A N 1
ATOM 1660 C CA . GLU A 1 207 ? -12.637 -0.447 -11.012 1.00 97.88 207 GLU A CA 1
ATOM 1661 C C . GLU A 1 207 ? -13.018 -0.624 -9.538 1.00 97.88 207 GLU A C 1
ATOM 1663 O O . GLU A 1 207 ? -13.178 0.369 -8.831 1.00 97.88 207 GLU A O 1
ATOM 1668 N N . GLN A 1 208 ? -13.107 -1.868 -9.053 1.00 98.06 208 GLN A N 1
ATOM 1669 C CA . GLN A 1 208 ? -13.351 -2.136 -7.636 1.00 98.06 208 GLN A CA 1
ATOM 1670 C C . GLN A 1 208 ? -12.196 -1.622 -6.774 1.00 98.06 208 GLN A C 1
ATOM 1672 O O . GLN A 1 208 ? -12.433 -0.860 -5.845 1.00 98.06 208 GLN A O 1
ATOM 1677 N N . ALA A 1 209 ? -10.950 -1.942 -7.132 1.00 97.50 209 ALA A N 1
ATOM 1678 C CA . ALA A 1 209 ? -9.787 -1.432 -6.414 1.00 97.50 209 ALA A CA 1
ATOM 1679 C C . ALA A 1 209 ? -9.725 0.103 -6.435 1.00 97.50 209 ALA A C 1
ATOM 1681 O O . ALA A 1 209 ? -9.383 0.723 -5.437 1.00 97.50 209 ALA A O 1
ATOM 1682 N N . ALA A 1 210 ? -10.089 0.743 -7.550 1.00 97.75 210 ALA A N 1
ATOM 1683 C CA . ALA A 1 210 ? -10.158 2.200 -7.619 1.00 97.75 210 ALA A CA 1
ATOM 1684 C C . ALA A 1 210 ? -11.253 2.785 -6.710 1.00 97.75 210 ALA A C 1
ATOM 1686 O O . ALA A 1 210 ? -11.065 3.871 -6.165 1.00 97.75 210 ALA A O 1
ATOM 1687 N N . ALA A 1 211 ? -12.383 2.093 -6.536 1.00 97.81 211 ALA A N 1
ATOM 1688 C CA . ALA A 1 211 ? -13.413 2.481 -5.575 1.00 97.81 211 ALA A CA 1
ATOM 1689 C C . ALA A 1 211 ? -12.912 2.345 -4.132 1.00 97.81 211 ALA A C 1
ATOM 1691 O O . ALA A 1 211 ? -13.069 3.289 -3.360 1.00 97.81 211 ALA A O 1
ATOM 1692 N N . ASP A 1 212 ? -12.245 1.234 -3.817 1.00 96.31 212 ASP A N 1
ATOM 1693 C CA . ASP A 1 212 ? -11.661 0.988 -2.497 1.00 96.31 212 ASP A CA 1
ATOM 1694 C C . ASP A 1 212 ? -10.593 2.049 -2.170 1.00 96.31 212 ASP A C 1
ATOM 1696 O O . ASP A 1 212 ? -10.637 2.664 -1.108 1.00 96.31 212 ASP A O 1
ATOM 1700 N N . TYR A 1 213 ? -9.702 2.371 -3.118 1.00 95.38 213 TYR A N 1
ATOM 1701 C CA . TYR A 1 213 ? -8.726 3.455 -2.963 1.00 95.38 213 TYR A CA 1
ATOM 1702 C C . TYR A 1 213 ? -9.378 4.833 -2.842 1.00 95.38 213 TYR A C 1
ATOM 1704 O O . TYR A 1 213 ? -8.906 5.680 -2.086 1.00 95.38 213 TYR A O 1
ATOM 1712 N N . ALA A 1 214 ? -10.450 5.100 -3.589 1.00 96.38 214 ALA A N 1
ATOM 1713 C CA . ALA A 1 214 ? -11.149 6.371 -3.469 1.00 96.38 214 ALA A CA 1
ATOM 1714 C C . ALA A 1 214 ? -11.753 6.538 -2.066 1.00 96.38 214 ALA A C 1
ATOM 1716 O O . ALA A 1 214 ? -11.661 7.626 -1.505 1.00 96.38 214 ALA A O 1
ATOM 1717 N N . GLU A 1 215 ? -12.317 5.477 -1.490 1.00 95.19 215 GLU A N 1
ATOM 1718 C CA . GLU A 1 215 ? -12.823 5.475 -0.115 1.00 95.19 215 GLU A CA 1
ATOM 1719 C C . GLU A 1 215 ? -11.687 5.634 0.905 1.00 95.19 215 GLU A C 1
ATOM 1721 O O . GLU A 1 215 ? -11.729 6.552 1.723 1.00 95.19 215 GLU A O 1
ATOM 1726 N N . GLU A 1 216 ? -10.634 4.820 0.798 1.00 93.19 216 GLU A N 1
ATOM 1727 C CA . GLU A 1 216 ? -9.482 4.823 1.712 1.00 93.19 216 GLU A CA 1
ATOM 1728 C C . GLU A 1 216 ? -8.778 6.188 1.763 1.00 93.19 216 GLU A C 1
ATOM 1730 O O . GLU A 1 216 ? -8.463 6.701 2.837 1.00 93.19 216 GLU A O 1
ATOM 1735 N N . TYR A 1 217 ? -8.597 6.833 0.608 1.00 91.75 217 TYR A N 1
ATOM 1736 C CA . TYR A 1 217 ? -7.968 8.152 0.510 1.00 91.75 217 TYR A CA 1
ATOM 1737 C C . TYR A 1 217 ? -8.972 9.319 0.527 1.00 91.75 217 TYR A C 1
ATOM 1739 O O . TYR A 1 217 ? -8.595 10.460 0.254 1.00 91.75 217 TYR A O 1
ATOM 1747 N N . ASN A 1 218 ? -10.240 9.068 0.877 1.00 94.31 218 ASN A N 1
ATOM 1748 C CA . ASN A 1 218 ? -11.302 10.074 1.016 1.00 94.31 218 ASN A CA 1
ATOM 1749 C C . ASN A 1 218 ? -11.552 10.928 -0.249 1.00 94.31 218 ASN A C 1
ATOM 1751 O O . ASN A 1 218 ? -11.961 12.093 -0.179 1.00 94.31 218 ASN A O 1
ATOM 1755 N N . PHE A 1 219 ? -11.343 10.357 -1.435 1.00 95.19 219 PHE A N 1
ATOM 1756 C CA . PHE A 1 219 ? -11.801 10.951 -2.684 1.00 95.19 219 PHE A CA 1
ATOM 1757 C C . PHE A 1 219 ? -13.322 10.842 -2.790 1.00 95.19 219 PHE A C 1
ATOM 1759 O O . PHE A 1 219 ? -13.912 9.773 -2.681 1.00 95.19 219 PHE A O 1
ATOM 1766 N N . THR A 1 220 ? -13.983 11.948 -3.131 1.00 94.69 220 THR A N 1
ATOM 1767 C CA . THR A 1 220 ? -15.449 11.965 -3.289 1.00 94.69 220 THR A CA 1
ATOM 1768 C C . THR A 1 220 ? -15.953 11.177 -4.505 1.00 94.69 220 THR A C 1
ATOM 1770 O O . THR A 1 220 ? -17.158 10.983 -4.656 1.00 94.69 220 THR A O 1
ATOM 1773 N N . SER A 1 221 ? -15.057 10.744 -5.401 1.00 95.31 221 SER A N 1
ATOM 1774 C CA . SER A 1 221 ? -15.367 9.818 -6.495 1.00 95.31 221 SER A CA 1
ATOM 1775 C C . SER A 1 221 ? -14.106 9.198 -7.102 1.00 95.31 221 SER A C 1
ATOM 1777 O O . SER A 1 221 ? -13.037 9.812 -7.104 1.00 95.31 221 SER A O 1
ATOM 1779 N N . VAL A 1 222 ? -14.275 8.036 -7.740 1.00 96.44 222 VAL A N 1
ATOM 1780 C CA . VAL A 1 222 ? -13.245 7.376 -8.563 1.00 96.44 222 VAL A CA 1
ATOM 1781 C C . VAL A 1 222 ? -12.735 8.284 -9.691 1.00 96.44 222 VAL A C 1
ATOM 1783 O O . VAL A 1 222 ? -11.557 8.261 -10.028 1.00 96.44 222 VAL A O 1
ATOM 1786 N N . GLU A 1 223 ? -13.583 9.154 -10.252 1.00 96.12 223 GLU A N 1
ATOM 1787 C CA . GLU A 1 223 ? -13.154 10.106 -11.288 1.00 96.12 223 GLU A CA 1
ATOM 1788 C C . GLU A 1 223 ? -12.102 11.096 -10.762 1.00 96.12 223 GLU A C 1
ATOM 1790 O O . GLU A 1 223 ? -11.184 11.469 -11.493 1.00 96.12 223 GLU A O 1
ATOM 1795 N N . LEU A 1 224 ? -12.222 11.537 -9.504 1.00 95.50 224 LEU A N 1
ATOM 1796 C CA . LEU A 1 224 ? -11.219 12.413 -8.897 1.00 95.50 224 LEU A CA 1
ATOM 1797 C C . LEU A 1 224 ? -9.922 11.668 -8.597 1.00 95.50 224 LEU A C 1
ATOM 1799 O O . LEU A 1 224 ? -8.859 12.242 -8.825 1.00 95.50 224 LEU A O 1
ATOM 1803 N N . LEU A 1 225 ? -10.004 10.402 -8.175 1.00 95.88 225 LEU A N 1
ATOM 1804 C CA . LEU A 1 225 ? -8.828 9.543 -8.037 1.00 95.88 225 LEU A CA 1
ATOM 1805 C C . LEU A 1 225 ? -8.096 9.419 -9.381 1.00 95.88 225 LEU A C 1
ATOM 1807 O O . LEU A 1 225 ? -6.897 9.669 -9.449 1.00 95.88 225 LEU A O 1
ATOM 1811 N N . TYR A 1 226 ? -8.819 9.152 -10.474 1.00 95.56 226 TYR A N 1
ATOM 1812 C CA . TYR A 1 226 ? -8.229 9.015 -11.811 1.00 95.56 226 TYR A CA 1
ATOM 1813 C C . TYR A 1 226 ? -7.599 10.289 -12.386 1.00 95.56 226 TYR A C 1
ATOM 1815 O O . TYR A 1 226 ? -6.845 10.212 -13.357 1.00 95.56 226 TYR A O 1
ATOM 1823 N N . LYS A 1 227 ? -7.871 11.460 -11.799 1.00 92.81 227 LYS A N 1
ATOM 1824 C CA . LYS A 1 227 ? -7.162 12.707 -12.133 1.00 92.81 227 LYS A CA 1
ATOM 1825 C C . LYS A 1 227 ? -5.783 12.795 -11.482 1.00 92.81 227 LYS A C 1
ATOM 1827 O O . LYS A 1 227 ? -4.977 13.585 -11.954 1.00 92.81 227 LYS A O 1
ATOM 1832 N N . GLN A 1 228 ? -5.546 12.029 -10.419 1.00 90.12 228 GLN A N 1
ATOM 1833 C CA . GLN A 1 228 ? -4.282 11.999 -9.681 1.00 90.12 228 GLN A CA 1
ATOM 1834 C C . GLN A 1 228 ? -3.461 10.755 -10.027 1.00 90.12 228 GLN A C 1
ATOM 1836 O O . GLN A 1 228 ? -2.259 10.845 -10.235 1.00 90.12 228 GLN A O 1
ATOM 1841 N N . ILE A 1 229 ? -4.114 9.598 -10.131 1.00 91.88 229 ILE A N 1
ATOM 1842 C CA . ILE A 1 229 ? -3.473 8.311 -10.400 1.00 91.88 229 ILE A CA 1
ATOM 1843 C C . ILE A 1 229 ? -4.165 7.686 -11.601 1.00 91.88 229 ILE A C 1
ATOM 1845 O O . ILE A 1 229 ? -5.361 7.404 -11.558 1.00 91.88 229 ILE A O 1
ATOM 1849 N N . SER A 1 230 ? -3.438 7.470 -12.696 1.00 94.31 230 SER A N 1
ATOM 1850 C CA . SER A 1 230 ? -4.064 6.958 -13.914 1.00 94.31 230 SER A CA 1
ATOM 1851 C C . SER A 1 230 ? -4.659 5.561 -13.691 1.00 94.31 230 SER A C 1
ATOM 1853 O O . SER A 1 230 ? -4.145 4.766 -12.905 1.00 94.31 230 SER A O 1
ATOM 1855 N N . LYS A 1 231 ? -5.715 5.208 -14.436 1.00 96.25 231 LYS A N 1
ATOM 1856 C CA . LYS A 1 231 ? -6.296 3.852 -14.385 1.00 96.25 231 LYS A CA 1
ATOM 1857 C C . LYS A 1 231 ? -5.253 2.756 -14.643 1.00 96.25 231 LYS A C 1
ATOM 1859 O O . LYS A 1 231 ? -5.327 1.677 -14.061 1.00 96.25 231 LYS A O 1
ATOM 1864 N N . GLU A 1 232 ? -4.271 3.034 -15.497 1.00 95.62 232 GLU A N 1
ATOM 1865 C CA . GLU A 1 232 ? -3.179 2.101 -15.773 1.00 95.62 232 GLU A CA 1
ATOM 1866 C C . GLU A 1 232 ? -2.180 2.001 -14.611 1.00 95.62 232 GLU A C 1
ATOM 1868 O O . GLU A 1 232 ? -1.639 0.921 -14.385 1.00 95.62 232 GLU A O 1
ATOM 1873 N N . ASP A 1 233 ? -1.959 3.072 -13.843 1.00 94.81 233 ASP A N 1
ATOM 1874 C CA . ASP A 1 233 ? -1.177 3.004 -12.601 1.00 94.81 233 ASP A CA 1
ATOM 1875 C C . ASP A 1 233 ? -1.923 2.226 -11.517 1.00 94.81 233 ASP A C 1
ATOM 1877 O O . ASP A 1 233 ? -1.327 1.345 -10.903 1.00 94.81 233 ASP A O 1
ATOM 1881 N N . ILE A 1 234 ? -3.238 2.430 -11.368 1.00 97.19 234 ILE A N 1
ATOM 1882 C CA . ILE A 1 234 ? -4.058 1.598 -10.472 1.00 97.19 234 ILE A CA 1
ATOM 1883 C C . ILE A 1 234 ? -3.973 0.124 -10.881 1.00 97.19 234 ILE A C 1
ATOM 1885 O O . ILE A 1 234 ? -3.746 -0.736 -10.034 1.00 97.19 234 ILE A O 1
ATOM 1889 N N . ARG A 1 235 ? -4.065 -0.199 -12.178 1.00 98.19 235 ARG A N 1
ATOM 1890 C CA . ARG A 1 235 ? -3.877 -1.578 -12.656 1.00 98.19 235 ARG A CA 1
ATOM 1891 C C . ARG A 1 235 ? -2.517 -2.145 -12.245 1.00 98.19 235 ARG A C 1
ATOM 1893 O O . ARG A 1 235 ? -2.463 -3.288 -11.801 1.00 98.19 235 ARG A O 1
ATOM 1900 N N . ARG A 1 236 ? -1.432 -1.375 -12.381 1.00 96.62 236 ARG A N 1
ATOM 1901 C CA . ARG A 1 236 ? -0.083 -1.798 -11.960 1.00 96.62 236 ARG A CA 1
ATOM 1902 C C . ARG A 1 236 ? 0.004 -2.036 -10.452 1.00 96.62 236 ARG A C 1
ATOM 1904 O O . ARG A 1 236 ? 0.566 -3.049 -10.043 1.00 96.62 236 ARG A O 1
ATOM 1911 N N . MET A 1 237 ? -0.598 -1.165 -9.642 1.00 96.44 237 MET A N 1
ATOM 1912 C CA . MET A 1 237 ? -0.683 -1.347 -8.188 1.00 96.44 237 MET A CA 1
ATOM 1913 C C . MET A 1 237 ? -1.432 -2.637 -7.832 1.00 96.44 237 MET A C 1
ATOM 1915 O O . MET A 1 237 ? -0.947 -3.436 -7.036 1.00 96.44 237 MET A O 1
ATOM 1919 N N . VAL A 1 238 ? -2.566 -2.906 -8.487 1.00 98.31 238 VAL A N 1
ATOM 1920 C CA . VAL A 1 238 ? -3.343 -4.135 -8.263 1.00 98.31 238 VAL A CA 1
ATOM 1921 C C . VAL A 1 238 ? -2.562 -5.385 -8.683 1.00 98.31 238 VAL A C 1
ATOM 1923 O O . VAL A 1 238 ? -2.578 -6.376 -7.958 1.00 98.31 238 VAL A O 1
ATOM 1926 N N . VAL A 1 239 ? -1.820 -5.351 -9.799 1.00 98.75 239 VAL A N 1
ATOM 1927 C CA . VAL A 1 239 ? -0.915 -6.455 -10.185 1.00 98.75 239 VAL A CA 1
ATOM 1928 C C . VAL A 1 239 ? 0.099 -6.734 -9.074 1.00 98.75 239 VAL A C 1
ATOM 1930 O O . VAL A 1 239 ? 0.288 -7.889 -8.695 1.00 98.75 239 VAL A O 1
ATOM 1933 N N . GLN A 1 240 ? 0.730 -5.692 -8.526 1.00 98.19 240 GLN A N 1
ATOM 1934 C CA . GLN A 1 240 ? 1.698 -5.847 -7.443 1.00 98.19 240 GLN A CA 1
ATOM 1935 C C . GLN A 1 240 ? 1.056 -6.449 -6.186 1.00 98.19 240 GLN A C 1
ATOM 1937 O O . GLN A 1 240 ? 1.625 -7.372 -5.603 1.00 98.19 240 GLN A O 1
ATOM 1942 N N . ASN A 1 241 ? -0.128 -5.978 -5.794 1.00 97.44 241 ASN A N 1
ATOM 1943 C CA . ASN A 1 241 ? -0.840 -6.488 -4.620 1.00 97.44 241 ASN A CA 1
ATOM 1944 C C . ASN A 1 241 ? -1.252 -7.951 -4.796 1.00 97.44 241 ASN A C 1
ATOM 1946 O O . ASN A 1 241 ? -1.016 -8.764 -3.906 1.00 97.44 241 ASN A O 1
ATOM 1950 N N . ASN A 1 242 ? -1.780 -8.318 -5.966 1.00 98.38 242 ASN A N 1
ATOM 1951 C CA . ASN A 1 242 ? -2.127 -9.705 -6.275 1.00 98.38 242 ASN A CA 1
ATOM 1952 C C . ASN A 1 242 ? -0.901 -10.621 -6.196 1.00 98.38 242 ASN A C 1
ATOM 1954 O O . ASN A 1 242 ? -0.983 -11.727 -5.666 1.00 98.38 242 ASN A O 1
ATOM 1958 N N . VAL A 1 243 ? 0.249 -10.157 -6.695 1.00 98.56 243 VAL A N 1
ATOM 1959 C CA . VAL A 1 243 ? 1.512 -10.897 -6.612 1.00 98.56 243 VAL A CA 1
ATOM 1960 C C . VAL A 1 243 ? 1.967 -11.051 -5.162 1.00 98.56 243 VAL A C 1
ATOM 1962 O O . VAL A 1 243 ? 2.279 -12.170 -4.763 1.00 98.56 243 VAL A O 1
ATOM 1965 N N . LYS A 1 244 ? 1.977 -9.978 -4.360 1.00 98.12 244 LYS A N 1
ATOM 1966 C CA . LYS A 1 244 ? 2.343 -10.037 -2.933 1.00 98.12 244 LYS A CA 1
ATOM 1967 C C . LYS A 1 244 ? 1.445 -11.005 -2.163 1.00 98.12 244 LYS A C 1
ATOM 1969 O O . LYS A 1 244 ? 1.959 -11.918 -1.524 1.00 98.12 244 LYS A O 1
ATOM 1974 N N . ALA A 1 245 ? 0.127 -10.872 -2.309 1.00 97.62 245 ALA A N 1
ATOM 1975 C CA . ALA A 1 245 ? -0.844 -11.755 -1.671 1.00 97.62 245 ALA A CA 1
ATOM 1976 C C . ALA A 1 245 ? -0.623 -13.221 -2.073 1.00 97.62 245 ALA A C 1
ATOM 1978 O O . ALA A 1 245 ? -0.511 -14.090 -1.208 1.00 97.62 245 ALA A O 1
ATOM 1979 N N . TRP A 1 246 ? -0.470 -13.496 -3.373 1.00 97.56 246 TRP A N 1
ATOM 1980 C CA . TRP A 1 246 ? -0.220 -14.849 -3.866 1.00 97.56 246 TRP A CA 1
ATOM 1981 C C . TRP A 1 246 ? 1.083 -15.431 -3.309 1.00 97.56 246 TRP A C 1
ATOM 1983 O O . TRP A 1 246 ? 1.110 -16.581 -2.876 1.00 97.56 246 TRP A O 1
ATOM 1993 N N . LEU A 1 247 ? 2.170 -14.655 -3.286 1.00 97.25 247 LEU A N 1
ATOM 1994 C CA . LEU A 1 247 ? 3.457 -15.112 -2.758 1.00 97.25 247 LEU A CA 1
ATOM 1995 C C . LEU A 1 247 ? 3.369 -15.449 -1.266 1.00 97.25 247 LEU A C 1
ATOM 1997 O O . LEU A 1 247 ? 3.924 -16.464 -0.845 1.00 97.25 247 LEU A O 1
ATOM 2001 N N . THR A 1 248 ? 2.654 -14.638 -0.486 1.00 96.56 248 THR A N 1
ATOM 2002 C CA . THR A 1 248 ? 2.441 -14.862 0.950 1.00 96.56 248 THR A CA 1
ATOM 2003 C C . THR A 1 248 ? 1.590 -16.096 1.213 1.00 96.56 248 THR A C 1
ATOM 2005 O O . THR A 1 248 ? 1.947 -16.913 2.056 1.00 96.56 248 THR A O 1
ATOM 2008 N N . GLU A 1 249 ? 0.533 -16.327 0.432 1.00 95.31 249 GLU A N 1
ATOM 2009 C CA . GLU A 1 249 ? -0.264 -17.562 0.516 1.00 95.31 249 GLU A CA 1
ATOM 2010 C C . GLU A 1 249 ? 0.547 -18.833 0.206 1.00 95.31 249 GLU A C 1
ATOM 2012 O O . GLU A 1 249 ? 0.179 -19.931 0.627 1.00 95.31 249 GLU A O 1
ATOM 2017 N N . HIS A 1 250 ? 1.657 -18.691 -0.522 1.00 93.75 250 HIS A N 1
ATOM 2018 C CA . HIS A 1 250 ? 2.550 -19.782 -0.915 1.00 93.75 250 HIS A CA 1
ATOM 2019 C C . HIS A 1 250 ? 3.898 -19.760 -0.170 1.00 93.75 250 HIS A C 1
ATOM 2021 O O . HIS A 1 250 ? 4.831 -20.475 -0.564 1.00 93.75 250 HIS A O 1
ATOM 2027 N N . CYS A 1 251 ? 4.017 -18.957 0.892 1.00 94.56 251 CYS A N 1
ATOM 2028 C CA . CYS A 1 251 ? 5.181 -18.950 1.770 1.00 94.56 251 CYS A CA 1
ATOM 2029 C C . CYS A 1 251 ? 5.076 -20.046 2.845 1.00 94.56 251 CYS A C 1
ATOM 2031 O O . CYS A 1 251 ? 4.041 -20.688 3.033 1.00 94.56 251 CYS A O 1
ATOM 2033 N N . SER A 1 252 ? 6.181 -20.292 3.536 1.00 94.12 252 SER A N 1
ATOM 2034 C CA . SER A 1 252 ? 6.229 -21.136 4.726 1.00 94.12 252 SER A CA 1
ATOM 2035 C C . SER A 1 252 ? 6.709 -20.327 5.921 1.00 94.12 252 SER A C 1
ATOM 2037 O O . SER A 1 252 ? 7.454 -19.360 5.774 1.00 94.12 252 SER A O 1
ATOM 2039 N N . TYR A 1 253 ? 6.307 -20.738 7.118 1.00 93.69 253 TYR A N 1
ATOM 2040 C CA . TYR A 1 253 ? 6.738 -20.087 8.348 1.00 93.69 253 TYR A CA 1
ATOM 2041 C C . TYR A 1 253 ? 7.908 -20.847 8.961 1.00 93.69 253 TYR A C 1
ATOM 2043 O O . TYR A 1 253 ? 7.892 -22.081 8.987 1.00 93.69 253 TYR A O 1
ATOM 2051 N N . VAL A 1 254 ? 8.917 -20.122 9.442 1.00 91.88 254 VAL A N 1
ATOM 2052 C CA . VAL A 1 254 ? 9.932 -20.726 10.310 1.00 91.88 254 VAL A CA 1
ATOM 2053 C C . VAL A 1 254 ? 9.256 -21.147 11.614 1.00 91.88 254 VAL A C 1
ATOM 2055 O O . VAL A 1 254 ? 8.426 -20.409 12.148 1.00 91.88 254 VAL A O 1
ATOM 2058 N N . GLU A 1 255 ? 9.557 -22.349 12.106 1.00 77.69 255 GLU A N 1
ATOM 2059 C CA . GLU A 1 255 ? 9.088 -22.749 13.431 1.00 77.69 255 GLU A CA 1
ATOM 2060 C C . GLU A 1 255 ? 9.807 -21.881 14.465 1.00 77.69 255 GLU A C 1
ATOM 2062 O O . GLU A 1 255 ? 11.032 -21.902 14.574 1.00 77.69 255 GLU A O 1
ATOM 2067 N N . SER A 1 256 ? 9.037 -21.071 15.185 1.00 63.97 256 SER A N 1
ATOM 2068 C CA . SER A 1 256 ? 9.504 -20.395 16.383 1.00 63.97 256 SER A CA 1
ATOM 2069 C C . SER A 1 256 ? 9.609 -21.446 17.484 1.00 63.97 256 SER A C 1
ATOM 2071 O O . SER A 1 256 ? 8.584 -21.948 17.952 1.00 63.97 256 SER A O 1
ATOM 2073 N N . ASP A 1 257 ? 10.831 -21.796 17.884 1.00 44.69 257 ASP A N 1
ATOM 2074 C CA . ASP A 1 257 ? 11.055 -22.478 19.156 1.00 44.69 257 ASP A CA 1
ATOM 2075 C C . ASP A 1 257 ? 10.533 -21.538 20.258 1.00 44.69 257 ASP A C 1
ATOM 2077 O O . ASP A 1 257 ? 11.206 -20.579 20.635 1.00 44.69 257 ASP A O 1
ATOM 2081 N N . GLU A 1 258 ? 9.310 -21.772 20.745 1.00 47.28 258 GLU A N 1
ATOM 2082 C CA . GLU A 1 258 ? 8.834 -21.210 22.012 1.00 47.28 258 GLU A CA 1
ATOM 2083 C C . GLU A 1 258 ? 9.724 -21.783 23.124 1.00 47.28 258 GLU A C 1
ATOM 2085 O O . GLU A 1 258 ? 9.429 -22.812 23.732 1.00 47.28 258 GLU A O 1
ATOM 2090 N N . SER A 1 259 ? 10.883 -21.167 23.344 1.00 43.09 259 SER A N 1
ATOM 2091 C CA . SER A 1 259 ? 11.732 -21.470 24.484 1.00 43.09 259 SER A CA 1
ATOM 2092 C C . SER A 1 259 ? 11.117 -20.839 25.728 1.00 43.09 259 SER A C 1
ATOM 2094 O O . SER A 1 259 ? 11.241 -19.633 25.922 1.00 43.09 259 SER A O 1
ATOM 2096 N N . ASP A 1 260 ? 10.461 -21.694 26.513 1.00 41.78 260 ASP A N 1
ATOM 2097 C CA . ASP A 1 260 ? 10.285 -21.644 27.967 1.00 41.78 260 ASP A CA 1
ATOM 2098 C C . ASP A 1 260 ? 10.171 -20.240 28.583 1.00 41.78 260 ASP A C 1
ATOM 2100 O O . ASP A 1 260 ? 11.167 -19.587 28.903 1.00 41.78 260 ASP A O 1
ATOM 2104 N N . ASP A 1 261 ? 8.927 -19.841 28.848 1.00 36.16 261 ASP A N 1
ATOM 2105 C CA . ASP A 1 261 ? 8.588 -18.886 29.902 1.00 36.16 261 ASP A CA 1
ATOM 2106 C C . ASP A 1 261 ? 9.295 -19.323 31.206 1.00 36.16 261 ASP A C 1
ATOM 2108 O O . ASP A 1 261 ? 9.038 -20.431 31.696 1.00 36.16 261 ASP A O 1
ATOM 2112 N N . PRO A 1 262 ? 10.238 -18.543 31.767 1.00 43.00 262 PRO A N 1
ATOM 2113 C CA . PRO A 1 262 ? 10.799 -18.882 33.058 1.00 43.00 262 PRO A CA 1
ATOM 2114 C C . PRO A 1 262 ? 9.728 -18.590 34.104 1.00 43.00 262 PRO A C 1
ATOM 2116 O O . PRO A 1 262 ? 9.429 -17.429 34.384 1.00 43.00 262 PRO A O 1
ATOM 2119 N N . GLU A 1 263 ? 9.169 -19.653 34.685 1.00 37.41 263 GLU A N 1
ATOM 2120 C CA . GLU A 1 263 ? 8.309 -19.536 35.856 1.00 37.41 263 GLU A CA 1
ATOM 2121 C C . GLU A 1 263 ? 8.955 -18.618 36.908 1.00 37.41 263 GLU A C 1
ATOM 2123 O O . GLU A 1 263 ? 10.120 -18.769 37.291 1.00 37.41 263 GLU A O 1
ATOM 2128 N N . GLU A 1 264 ? 8.153 -17.657 37.357 1.00 39.59 264 GLU A N 1
ATOM 2129 C CA . GLU A 1 264 ? 8.346 -16.812 38.530 1.00 39.59 264 GLU A CA 1
ATOM 2130 C C . GLU A 1 264 ? 8.729 -17.648 39.765 1.00 39.59 264 GLU A C 1
ATOM 2132 O O . GLU A 1 264 ? 7.879 -18.115 40.521 1.00 39.59 264 GLU A O 1
ATOM 2137 N N . GLU A 1 265 ? 10.028 -17.801 40.019 1.00 33.97 265 GLU A N 1
ATOM 2138 C CA . GLU A 1 265 ? 10.541 -18.226 41.321 1.00 33.97 265 GLU A CA 1
ATOM 2139 C C . GLU A 1 265 ? 10.955 -16.987 42.117 1.00 33.97 265 GLU A C 1
ATOM 2141 O O . GLU A 1 265 ? 12.065 -16.455 42.024 1.00 33.97 265 GLU A O 1
ATOM 2146 N N . SER A 1 266 ? 10.014 -16.536 42.942 1.00 37.03 266 SER A N 1
ATOM 2147 C CA . SER A 1 266 ? 10.267 -15.673 44.084 1.00 37.03 266 SER A CA 1
ATOM 2148 C C . SER A 1 266 ? 11.383 -16.256 44.958 1.00 37.03 266 SER A C 1
ATOM 2150 O O . SER A 1 266 ? 11.205 -17.326 45.541 1.00 37.03 266 SER A O 1
ATOM 2152 N N . ASN A 1 267 ? 12.489 -15.534 45.156 1.00 34.41 267 ASN A N 1
ATOM 2153 C CA . ASN A 1 267 ? 13.291 -15.757 46.354 1.00 34.41 267 ASN A CA 1
ATOM 2154 C C . ASN A 1 267 ? 13.894 -14.468 46.922 1.00 34.41 267 ASN A C 1
ATOM 2156 O O . ASN A 1 267 ? 14.690 -13.768 46.297 1.00 34.41 267 ASN A O 1
ATOM 2160 N N . ASP A 1 268 ? 13.465 -14.205 48.148 1.00 32.25 268 ASP A N 1
ATOM 2161 C CA . ASP A 1 268 ? 13.882 -13.169 49.078 1.00 32.25 268 ASP A CA 1
ATOM 2162 C C . ASP A 1 268 ? 15.128 -13.628 49.864 1.00 32.25 268 ASP A C 1
ATOM 2164 O O . ASP A 1 268 ? 15.236 -14.792 50.246 1.00 32.25 268 ASP A O 1
ATOM 2168 N N . GLY A 1 269 ? 16.027 -12.688 50.180 1.00 34.28 269 GLY A N 1
ATOM 2169 C CA . GLY A 1 269 ? 16.834 -12.761 51.405 1.00 34.28 269 GLY A CA 1
ATOM 2170 C C . GLY A 1 269 ? 18.311 -13.200 51.337 1.00 34.28 269 GLY A C 1
ATOM 2171 O O . GLY A 1 269 ? 18.632 -14.377 51.415 1.00 34.28 269 GLY A O 1
ATOM 2172 N N . SER A 1 270 ? 19.186 -12.186 51.428 1.00 31.89 270 SER A N 1
ATOM 2173 C CA . SER A 1 270 ? 20.252 -12.007 52.449 1.00 31.89 270 SER A CA 1
ATOM 2174 C C . SER A 1 270 ? 21.537 -12.880 52.473 1.00 31.89 270 SER A C 1
ATOM 2176 O O . SER A 1 270 ? 21.543 -14.062 52.790 1.00 31.89 270 SER A O 1
ATOM 2178 N N . ASP A 1 271 ? 22.646 -12.144 52.289 1.00 32.09 271 ASP A N 1
ATOM 2179 C CA . ASP A 1 271 ? 23.937 -12.123 53.014 1.00 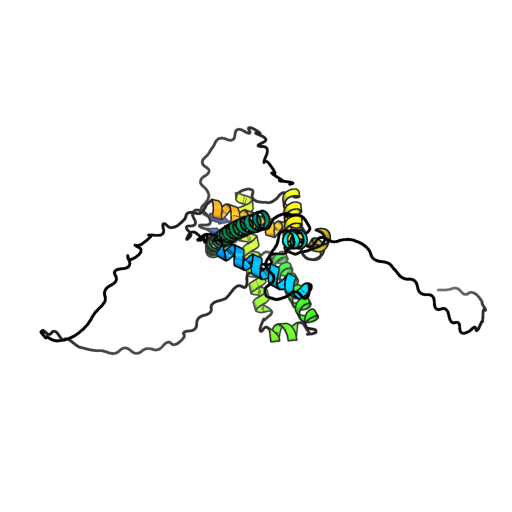32.09 271 ASP A CA 1
ATOM 2180 C C . ASP A 1 271 ? 25.008 -13.243 52.973 1.00 32.09 271 ASP A C 1
ATOM 2182 O O . ASP A 1 271 ? 24.873 -14.332 53.516 1.00 32.09 271 ASP A O 1
ATOM 2186 N N . SER A 1 272 ? 26.191 -12.764 52.548 1.00 31.14 272 SER A N 1
ATOM 2187 C CA . SER A 1 272 ? 27.544 -12.901 53.128 1.00 31.14 272 SER A CA 1
ATOM 2188 C C . SER A 1 272 ? 28.354 -14.216 53.096 1.00 31.14 272 SER A C 1
ATOM 2190 O O . SER A 1 272 ? 28.098 -15.173 53.816 1.00 31.14 272 SER A O 1
ATOM 2192 N N . ALA A 1 273 ? 29.522 -14.048 52.453 1.00 31.23 273 ALA A N 1
ATOM 2193 C CA . ALA A 1 273 ? 30.885 -14.356 52.920 1.00 31.23 273 ALA A CA 1
ATOM 2194 C C . ALA A 1 273 ? 31.552 -15.720 52.617 1.00 31.23 273 ALA A C 1
ATOM 2196 O O . ALA A 1 273 ? 31.152 -16.777 53.086 1.00 31.23 273 ALA A O 1
ATOM 2197 N N . ASP A 1 274 ? 32.703 -15.571 51.939 1.00 31.31 274 ASP A N 1
ATOM 2198 C CA . ASP A 1 274 ? 33.994 -16.267 52.087 1.00 31.31 274 ASP A CA 1
ATOM 2199 C C . ASP A 1 274 ? 34.089 -17.793 51.901 1.00 31.31 274 ASP A C 1
ATOM 2201 O O . ASP A 1 274 ? 33.784 -18.574 52.798 1.00 31.31 274 ASP A O 1
ATOM 2205 N N . SER A 1 275 ? 34.790 -18.227 50.846 1.00 33.09 275 SER A N 1
ATOM 2206 C CA . SER A 1 275 ? 36.193 -18.670 50.991 1.00 33.09 275 SER A CA 1
ATOM 2207 C C . SER A 1 275 ? 36.775 -19.313 49.728 1.00 33.09 275 SER A C 1
ATOM 2209 O O . SER A 1 275 ? 36.117 -19.981 48.938 1.00 33.09 275 SER A O 1
ATOM 2211 N N . VAL A 1 276 ? 38.078 -19.092 49.615 1.00 39.72 276 VAL A N 1
ATOM 2212 C CA . VAL A 1 276 ? 39.055 -19.398 48.569 1.00 39.72 276 VAL A CA 1
ATOM 2213 C C . VAL A 1 276 ? 39.351 -20.884 48.291 1.00 39.72 276 VAL A C 1
ATOM 2215 O O . VAL A 1 276 ? 39.425 -21.704 49.199 1.00 39.72 276 VAL A O 1
ATOM 2218 N N . SER A 1 277 ? 39.661 -21.196 47.029 1.00 35.69 277 SER A N 1
ATOM 2219 C CA . SER A 1 277 ? 40.856 -21.924 46.529 1.00 35.69 277 SER A CA 1
ATOM 2220 C C . SER A 1 277 ? 40.661 -22.083 45.008 1.00 35.69 277 SER A C 1
ATOM 2222 O O . SER A 1 277 ? 39.569 -22.412 44.572 1.00 35.69 277 SER A O 1
ATOM 2224 N N . GLY A 1 278 ? 41.566 -21.747 44.092 1.00 32.50 278 GLY A N 1
ATOM 2225 C CA . GLY A 1 278 ? 43.020 -21.753 44.116 1.00 32.50 278 GLY A CA 1
ATOM 2226 C C . GLY A 1 278 ? 43.486 -22.872 43.185 1.00 32.50 278 GLY A C 1
ATOM 2227 O O . GLY A 1 278 ? 43.475 -24.008 43.628 1.00 32.50 278 GLY A O 1
ATOM 2228 N N . THR A 1 279 ? 43.838 -22.542 41.933 1.00 33.53 279 THR A N 1
ATOM 2229 C CA . THR A 1 279 ? 44.997 -23.075 41.175 1.00 33.53 279 THR A CA 1
ATOM 2230 C C . THR A 1 279 ? 45.011 -22.544 39.737 1.00 33.53 279 THR A C 1
ATOM 2232 O O . THR A 1 279 ? 44.187 -22.919 38.909 1.00 33.53 279 THR A O 1
ATOM 2235 N N . ASP A 1 280 ? 45.966 -21.649 39.499 1.00 30.86 280 ASP A N 1
ATOM 2236 C CA . ASP A 1 280 ? 46.922 -21.588 38.388 1.00 30.86 280 ASP A CA 1
ATOM 2237 C C . ASP A 1 280 ? 46.611 -22.315 37.069 1.00 30.86 280 ASP A C 1
ATOM 2239 O O . ASP A 1 280 ? 46.614 -23.543 36.991 1.00 30.86 280 ASP A O 1
ATOM 2243 N N . SER A 1 281 ? 46.612 -21.549 35.975 1.00 39.47 281 SER A N 1
ATOM 2244 C CA . SER A 1 281 ? 47.676 -21.680 34.968 1.00 39.47 281 SER A CA 1
ATOM 2245 C C . SER A 1 281 ? 47.700 -20.470 34.043 1.00 39.47 281 SER A C 1
ATOM 2247 O O . SER A 1 281 ? 46.807 -20.250 33.230 1.00 39.47 281 SER A O 1
ATOM 2249 N N . ALA A 1 282 ? 48.771 -19.697 34.189 1.00 35.69 282 ALA A N 1
ATOM 2250 C CA . ALA A 1 282 ? 49.211 -18.698 33.239 1.00 35.69 282 ALA A CA 1
ATOM 2251 C C . ALA A 1 282 ? 49.949 -19.370 32.073 1.00 35.69 282 ALA A C 1
ATOM 2253 O O . ALA A 1 282 ? 50.803 -20.230 32.288 1.00 35.69 282 ALA A O 1
ATOM 2254 N N . SER A 1 283 ? 49.713 -18.875 30.863 1.00 38.16 283 SER A N 1
ATOM 2255 C CA . SER A 1 283 ? 50.783 -18.691 29.884 1.00 38.16 283 SER A CA 1
ATOM 2256 C C . SER A 1 283 ? 50.402 -17.560 28.936 1.00 38.16 283 SER A C 1
ATOM 2258 O O . SER A 1 283 ? 49.601 -17.738 28.020 1.00 38.16 283 SER A O 1
ATOM 2260 N N . GLU A 1 284 ? 50.990 -16.395 29.189 1.00 32.69 284 GLU A N 1
ATOM 2261 C CA . GLU A 1 284 ? 51.181 -15.342 28.197 1.00 32.69 284 GLU A CA 1
ATOM 2262 C C . GLU A 1 284 ? 52.264 -15.759 27.193 1.00 32.69 284 GLU A C 1
ATOM 2264 O O . GLU A 1 284 ? 53.232 -16.403 27.599 1.00 32.69 284 GLU A O 1
ATOM 2269 N N . MET A 1 285 ? 52.121 -15.365 25.921 1.00 33.41 285 MET A N 1
ATOM 2270 C CA . MET A 1 285 ? 53.103 -14.576 25.143 1.00 33.41 285 MET A CA 1
ATOM 2271 C C . MET A 1 285 ? 52.494 -14.314 23.748 1.00 33.41 285 MET A C 1
ATOM 2273 O O . MET A 1 285 ? 52.156 -15.250 23.032 1.00 33.41 285 MET A O 1
ATOM 2277 N N . ASP A 1 286 ? 52.040 -13.088 23.482 1.00 29.03 286 ASP A N 1
ATOM 2278 C CA . ASP A 1 286 ? 52.728 -12.038 22.704 1.00 29.03 286 ASP A CA 1
ATOM 2279 C C . ASP A 1 286 ? 52.925 -12.380 21.213 1.00 29.03 286 ASP A C 1
ATOM 2281 O O . ASP A 1 286 ? 53.710 -13.253 20.860 1.00 29.03 286 ASP A O 1
ATOM 2285 N N . SER A 1 287 ? 52.258 -11.662 20.304 1.00 35.75 287 SER A N 1
ATOM 2286 C CA . SER A 1 287 ? 52.838 -10.438 19.732 1.00 35.75 287 SER A CA 1
ATOM 2287 C C . SER A 1 287 ? 52.036 -9.906 18.537 1.00 35.75 287 SER A C 1
ATOM 2289 O O . SER A 1 287 ? 51.757 -10.602 17.569 1.00 35.75 287 SER A O 1
ATOM 2291 N N . THR A 1 288 ? 51.698 -8.624 18.663 1.00 39.94 288 THR A N 1
ATOM 2292 C CA . THR A 1 288 ? 51.777 -7.541 17.670 1.00 39.94 288 THR A CA 1
ATOM 2293 C C . THR A 1 288 ? 51.505 -7.810 16.177 1.00 39.94 288 THR A C 1
ATOM 2295 O O . THR A 1 288 ? 52.272 -8.435 15.454 1.00 39.94 288 THR A O 1
ATOM 2298 N N . GLY A 1 289 ? 50.477 -7.121 15.673 1.00 32.72 289 GLY A N 1
ATOM 2299 C CA . GLY A 1 289 ? 50.262 -6.877 14.248 1.00 32.72 289 GLY A CA 1
ATOM 2300 C C . GLY A 1 289 ? 49.220 -5.785 14.024 1.00 32.72 289 GLY A C 1
ATOM 2301 O O . GLY A 1 289 ? 48.073 -6.077 13.711 1.00 32.72 289 GLY A O 1
ATOM 2302 N N . LYS A 1 290 ? 49.609 -4.518 14.219 1.00 37.31 290 LYS A N 1
ATOM 2303 C CA . LYS A 1 290 ? 48.855 -3.364 13.710 1.00 37.31 290 LYS A CA 1
ATOM 2304 C C . LYS A 1 290 ? 48.889 -3.385 12.182 1.00 37.31 290 LYS A C 1
ATOM 2306 O O . LYS A 1 290 ? 49.984 -3.300 11.635 1.00 37.31 290 LYS A O 1
ATOM 2311 N N . THR A 1 291 ? 47.729 -3.338 11.537 1.00 33.06 291 THR A N 1
ATOM 2312 C CA . THR A 1 291 ? 47.541 -2.593 10.284 1.00 33.06 291 THR A CA 1
ATOM 2313 C C . THR A 1 291 ? 46.121 -2.050 10.226 1.00 33.06 291 THR A C 1
ATOM 2315 O O . THR A 1 291 ? 45.157 -2.774 10.456 1.00 33.06 291 THR A O 1
ATOM 2318 N N . ASP A 1 292 ? 46.051 -0.756 9.945 1.00 29.59 292 ASP A N 1
ATOM 2319 C CA . ASP A 1 292 ? 44.871 0.083 9.820 1.00 29.59 292 ASP A CA 1
ATOM 2320 C C . ASP A 1 292 ? 43.868 -0.417 8.772 1.00 29.59 292 ASP A C 1
ATOM 2322 O O . ASP A 1 292 ? 44.261 -0.846 7.688 1.00 29.59 292 ASP A O 1
ATOM 2326 N N . SER A 1 293 ? 42.575 -0.248 9.054 1.00 34.94 293 SER A N 1
ATOM 2327 C CA . SER A 1 293 ? 41.639 0.427 8.142 1.00 34.94 293 SER A CA 1
ATOM 2328 C C . SER A 1 293 ? 40.341 0.743 8.876 1.00 34.94 293 SER A C 1
ATOM 2330 O O . SER A 1 293 ? 39.563 -0.125 9.257 1.00 34.94 293 SER A O 1
ATOM 2332 N N . THR A 1 294 ? 40.160 2.036 9.098 1.00 36.41 294 THR A N 1
ATOM 2333 C CA . THR A 1 294 ? 38.950 2.698 9.561 1.00 36.41 294 THR A CA 1
ATOM 2334 C C . THR A 1 294 ? 37.915 2.754 8.441 1.00 36.41 294 THR A C 1
ATOM 2336 O O . THR A 1 294 ? 38.219 3.310 7.390 1.00 36.41 294 THR A O 1
ATOM 2339 N N . SER A 1 295 ? 36.697 2.288 8.699 1.00 36.88 295 SER A N 1
ATOM 2340 C CA . SER A 1 295 ? 35.460 3.030 8.408 1.00 36.88 295 SER A CA 1
ATOM 2341 C C . SER A 1 295 ? 34.273 2.193 8.874 1.00 36.88 295 SER A C 1
ATOM 2343 O O . SER A 1 295 ? 33.798 1.311 8.163 1.00 36.88 295 SER A O 1
ATOM 2345 N N . GLY A 1 296 ? 33.809 2.473 10.089 1.00 28.20 296 GLY A N 1
ATOM 2346 C CA . GLY A 1 296 ? 32.387 2.350 10.361 1.00 28.20 296 GLY A CA 1
ATOM 2347 C C . GLY A 1 296 ? 31.670 3.490 9.648 1.00 28.20 296 GLY A C 1
ATOM 2348 O O . GLY A 1 296 ? 32.212 4.591 9.532 1.00 28.20 296 GLY A O 1
ATOM 2349 N N . THR A 1 297 ? 30.486 3.223 9.132 1.00 30.75 297 THR A N 1
ATOM 2350 C CA . THR A 1 297 ? 29.260 3.888 9.581 1.00 30.75 297 THR A CA 1
ATOM 2351 C C . THR A 1 297 ? 28.089 3.244 8.863 1.00 30.75 297 THR A C 1
ATOM 2353 O O . THR A 1 297 ? 28.133 2.989 7.661 1.00 30.75 297 THR A O 1
ATOM 2356 N N . ASP A 1 298 ? 27.087 2.931 9.670 1.00 31.11 298 ASP A N 1
ATOM 2357 C CA . ASP A 1 298 ? 25.767 2.476 9.291 1.00 31.11 298 ASP A CA 1
ATOM 2358 C C . ASP A 1 298 ? 25.159 3.351 8.192 1.00 31.11 298 ASP A C 1
ATOM 2360 O O . ASP A 1 298 ? 25.314 4.573 8.165 1.00 31.11 298 ASP A O 1
ATOM 2364 N N . SER A 1 299 ? 24.436 2.718 7.280 1.00 31.78 299 SER A N 1
ATOM 2365 C CA . SER A 1 299 ? 23.471 3.401 6.426 1.00 31.78 299 SER A CA 1
ATOM 2366 C C . SER A 1 299 ? 22.275 2.480 6.270 1.00 31.78 299 SER A C 1
ATOM 2368 O O . SER A 1 299 ? 22.130 1.744 5.296 1.00 31.78 299 SER A O 1
ATOM 2370 N N . THR A 1 300 ? 21.451 2.511 7.312 1.00 31.06 300 THR A N 1
ATOM 2371 C CA . THR A 1 300 ? 20.011 2.292 7.242 1.00 31.06 300 THR A CA 1
ATOM 2372 C C . THR A 1 300 ? 19.461 3.228 6.166 1.00 31.06 300 THR A C 1
ATOM 2374 O O . THR A 1 300 ? 19.426 4.443 6.354 1.00 31.06 300 THR A O 1
ATOM 2377 N N . SER A 1 301 ? 19.108 2.682 5.004 1.00 31.36 301 SER A N 1
ATOM 2378 C CA . SER A 1 301 ? 18.226 3.387 4.076 1.00 31.36 301 SER A CA 1
ATOM 2379 C C . SER A 1 301 ? 16.821 2.923 4.404 1.00 31.36 301 SER A C 1
ATOM 2381 O O . SER A 1 301 ? 16.365 1.880 3.949 1.00 31.36 301 SER A O 1
ATOM 2383 N N . GLU A 1 302 ? 16.202 3.692 5.294 1.00 28.50 302 GLU A N 1
ATOM 2384 C CA . GLU A 1 302 ? 14.759 3.782 5.443 1.00 28.50 302 GLU A CA 1
ATOM 2385 C C . GLU A 1 302 ? 14.213 4.109 4.048 1.00 28.50 302 GLU A C 1
ATOM 2387 O O . GLU A 1 302 ? 14.342 5.226 3.546 1.00 28.50 302 GLU A O 1
ATOM 2392 N N . THR A 1 303 ? 13.700 3.103 3.350 1.00 30.20 303 THR A N 1
ATOM 2393 C CA . THR A 1 303 ? 12.738 3.361 2.291 1.00 30.20 303 THR A CA 1
ATOM 2394 C C . THR A 1 303 ? 11.440 3.682 3.002 1.00 30.20 303 THR A C 1
ATOM 2396 O O . THR A 1 303 ? 10.765 2.762 3.466 1.00 30.20 303 THR A O 1
ATOM 2399 N N . ASP A 1 304 ? 11.118 4.971 3.104 1.00 25.50 304 ASP A N 1
ATOM 2400 C CA . ASP A 1 304 ? 9.771 5.440 3.414 1.00 25.50 304 ASP A CA 1
ATOM 2401 C C . ASP A 1 304 ? 8.827 4.882 2.343 1.00 25.50 304 ASP A C 1
ATOM 2403 O O . ASP A 1 304 ? 8.588 5.467 1.286 1.00 25.50 304 ASP A O 1
ATOM 2407 N N . SER A 1 305 ? 8.332 3.677 2.607 1.00 30.67 305 SER A N 1
ATOM 2408 C CA . SER A 1 305 ? 7.109 3.185 2.010 1.00 30.67 305 SER A CA 1
ATOM 2409 C C . SER A 1 305 ? 6.012 4.022 2.642 1.00 30.67 305 SER A C 1
ATOM 2411 O O . SER A 1 305 ? 5.656 3.825 3.801 1.00 30.67 305 SER A O 1
ATOM 2413 N N . THR A 1 306 ? 5.497 4.996 1.902 1.00 35.03 306 THR A N 1
ATOM 2414 C CA . THR A 1 306 ? 4.273 5.710 2.260 1.00 35.03 306 THR A CA 1
ATOM 2415 C C . THR A 1 306 ? 3.079 4.762 2.106 1.00 35.03 306 THR A C 1
ATOM 2417 O O . THR A 1 306 ? 2.250 4.882 1.212 1.00 35.03 306 THR A O 1
ATOM 2420 N N . SER A 1 307 ? 2.997 3.774 2.989 1.00 38.16 307 SER A N 1
ATOM 2421 C CA . SER A 1 307 ? 1.838 2.911 3.187 1.00 38.16 307 SER A CA 1
ATOM 2422 C C . SER A 1 307 ? 1.701 2.695 4.687 1.00 38.16 307 SER A C 1
ATOM 2424 O O . SER A 1 307 ? 2.271 1.768 5.254 1.00 38.16 307 SER A O 1
ATOM 2426 N N . GLY A 1 308 ? 1.023 3.634 5.336 1.00 30.97 308 GLY A N 1
ATOM 2427 C CA . GLY A 1 308 ? 0.872 3.649 6.786 1.00 30.97 308 GLY A CA 1
ATOM 2428 C C . GLY A 1 308 ? 0.381 4.998 7.280 1.00 30.97 308 GLY A C 1
ATOM 2429 O O . GLY A 1 308 ? 0.993 5.593 8.158 1.00 30.97 308 GLY A O 1
ATOM 2430 N N . MET A 1 309 ? -0.692 5.516 6.683 1.00 27.86 309 MET A N 1
ATOM 2431 C CA . MET A 1 309 ? -1.491 6.531 7.358 1.00 27.86 309 MET A CA 1
ATOM 2432 C C . MET A 1 309 ? -2.685 5.792 7.950 1.00 27.86 309 MET A C 1
ATOM 2434 O O . MET A 1 309 ? -3.720 5.648 7.306 1.00 27.86 309 MET A O 1
ATOM 2438 N N . ASP A 1 310 ? -2.510 5.280 9.167 1.00 29.98 310 ASP A N 1
ATOM 2439 C CA . ASP A 1 310 ? -3.634 4.902 10.011 1.00 29.98 310 ASP A CA 1
ATOM 2440 C C . ASP A 1 310 ? -4.504 6.146 10.197 1.00 29.98 310 ASP A C 1
ATOM 2442 O O . ASP A 1 310 ? -4.197 7.071 10.950 1.00 29.98 310 ASP A O 1
ATOM 2446 N N . SER A 1 311 ? -5.592 6.202 9.447 1.00 27.23 311 SER A N 1
ATOM 2447 C CA . SER A 1 311 ? -6.715 7.071 9.734 1.00 27.23 311 SER A CA 1
ATOM 2448 C C . SER A 1 311 ? -7.925 6.172 9.831 1.00 27.23 311 SER A C 1
ATOM 2450 O O . SER A 1 311 ? -8.564 5.833 8.841 1.00 27.23 311 SER A O 1
ATOM 2452 N N . ALA A 1 312 ? -8.224 5.781 11.066 1.00 29.91 312 ALA A N 1
ATOM 2453 C CA . ALA A 1 312 ? -9.577 5.443 11.450 1.00 29.91 312 ALA A CA 1
ATOM 2454 C C . ALA A 1 312 ? -10.451 6.675 11.165 1.00 29.91 312 ALA A C 1
ATOM 2456 O O . ALA A 1 312 ? -10.564 7.576 11.997 1.00 29.91 312 ALA A O 1
ATOM 2457 N N . SER A 1 313 ? -11.018 6.763 9.962 1.00 29.38 313 SER A N 1
ATOM 2458 C CA . SER A 1 313 ? -12.071 7.724 9.679 1.00 29.38 313 SER A CA 1
ATOM 2459 C C . SER A 1 313 ? -13.356 7.183 10.287 1.00 29.38 313 SER A C 1
ATOM 2461 O O . SER A 1 313 ? -14.033 6.297 9.767 1.00 29.38 313 SER A O 1
ATOM 2463 N N . ALA A 1 314 ? -13.675 7.745 11.449 1.00 28.28 314 ALA A N 1
ATOM 2464 C CA . ALA A 1 314 ? -15.045 7.848 11.891 1.00 28.28 314 ALA A CA 1
ATOM 2465 C C . ALA A 1 314 ? -15.892 8.416 10.744 1.00 28.28 314 ALA A C 1
ATOM 2467 O O . ALA A 1 314 ? -15.520 9.374 10.064 1.00 28.28 314 ALA A O 1
ATOM 2468 N N . THR A 1 315 ? -17.024 7.765 10.528 1.00 38.56 315 THR A N 1
ATOM 2469 C CA . THR A 1 315 ? -18.066 8.133 9.585 1.00 38.56 315 THR A CA 1
ATOM 2470 C C . THR A 1 315 ? -18.461 9.600 9.729 1.00 38.56 315 THR A C 1
ATOM 2472 O O . THR A 1 315 ? -18.937 9.982 10.790 1.00 38.56 315 THR A O 1
ATOM 2475 N N . ASP A 1 316 ? -18.415 10.370 8.644 1.00 28.42 316 ASP A N 1
ATOM 2476 C CA . ASP A 1 316 ? -19.335 11.493 8.474 1.00 28.42 316 ASP A CA 1
ATOM 2477 C C . ASP A 1 316 ? -19.781 11.609 7.016 1.00 28.42 316 ASP A C 1
ATOM 2479 O O . ASP A 1 316 ? -19.143 12.198 6.144 1.00 28.42 316 ASP A O 1
ATOM 2483 N N . SER A 1 317 ? -20.939 11.006 6.759 1.00 34.09 317 SER A N 1
ATOM 2484 C CA . SER A 1 317 ? -21.790 11.355 5.632 1.00 34.09 317 SER A CA 1
ATOM 2485 C C . SER A 1 317 ? -22.810 12.383 6.103 1.00 34.09 317 SER A C 1
ATOM 2487 O O . SER A 1 317 ? -23.770 12.027 6.780 1.00 34.09 317 SER A O 1
ATOM 2489 N N . ALA A 1 318 ? -22.682 13.631 5.657 1.00 31.03 318 ALA A N 1
ATOM 2490 C CA . ALA A 1 318 ? -23.801 14.566 5.673 1.00 31.03 318 ALA A CA 1
ATOM 2491 C C . ALA A 1 318 ? -23.750 15.514 4.471 1.00 31.03 318 ALA A C 1
ATOM 2493 O O . ALA A 1 318 ? -23.098 16.555 4.468 1.00 31.03 318 ALA A O 1
ATOM 2494 N N . GLY A 1 319 ? -24.521 15.169 3.441 1.00 29.05 319 GLY A N 1
ATOM 2495 C CA . GLY A 1 319 ? -25.089 16.165 2.547 1.00 29.05 319 GLY A CA 1
ATOM 2496 C C . GLY A 1 319 ? -26.415 16.669 3.113 1.00 29.05 319 GLY A C 1
ATOM 2497 O O . GLY A 1 319 ? -27.335 15.873 3.282 1.00 29.05 319 GLY A O 1
ATOM 2498 N N . SER A 1 320 ? -26.548 17.980 3.330 1.00 28.03 320 SER A N 1
ATOM 2499 C CA . SER A 1 320 ? -27.662 18.795 2.807 1.00 28.03 320 SER A CA 1
ATOM 2500 C C . SER A 1 320 ? -27.674 20.223 3.359 1.00 28.03 320 SER A C 1
ATOM 2502 O O . SER A 1 320 ? -27.726 20.437 4.560 1.00 28.03 320 SER A O 1
ATOM 2504 N N . THR A 1 321 ? -27.748 21.156 2.404 1.00 38.50 321 THR A N 1
ATOM 2505 C CA . THR A 1 321 ? -28.536 22.402 2.397 1.00 38.50 321 THR A CA 1
ATOM 2506 C C . THR A 1 321 ? -28.351 23.411 3.531 1.00 38.50 321 THR A C 1
ATOM 2508 O O . THR A 1 321 ? -28.891 23.213 4.608 1.00 38.50 321 THR A O 1
ATOM 2511 N N . ASP A 1 322 ? -27.839 24.604 3.193 1.00 26.45 322 ASP A N 1
ATOM 2512 C CA . ASP A 1 322 ? -28.520 25.825 3.634 1.00 26.45 322 ASP A CA 1
ATOM 2513 C C . ASP A 1 322 ? -28.305 27.052 2.721 1.00 26.45 322 ASP A C 1
ATOM 2515 O O . ASP A 1 322 ? -27.199 27.529 2.485 1.00 26.45 322 ASP A O 1
ATOM 2519 N N . SER A 1 323 ? -29.435 27.511 2.177 1.00 33.03 323 SER A N 1
ATOM 2520 C CA . SER A 1 323 ? -29.884 28.903 2.058 1.00 33.03 323 SER A CA 1
ATOM 2521 C C . SER A 1 323 ? -28.919 29.982 1.526 1.00 33.03 323 SER A C 1
ATOM 2523 O O . SER A 1 323 ? -28.217 30.662 2.267 1.00 33.03 323 SER A O 1
ATOM 2525 N N . MET A 1 324 ? -29.024 30.264 0.219 1.00 33.09 324 MET A N 1
ATOM 2526 C CA . MET A 1 324 ? -28.602 31.545 -0.363 1.00 33.09 324 MET A CA 1
ATOM 2527 C C . MET A 1 324 ? -29.556 32.666 0.076 1.00 33.09 324 MET A C 1
ATOM 2529 O O . MET A 1 324 ? -30.636 32.824 -0.500 1.00 33.09 324 MET A O 1
ATOM 2533 N N . ASP A 1 325 ? -29.142 33.471 1.052 1.00 35.72 325 ASP A N 1
ATOM 2534 C CA . ASP A 1 325 ? -29.783 34.752 1.340 1.00 35.72 325 ASP A CA 1
ATOM 2535 C C . ASP A 1 325 ? -29.343 35.785 0.288 1.00 35.72 325 ASP A C 1
ATOM 2537 O O . ASP A 1 325 ? -28.173 36.167 0.184 1.00 35.72 325 ASP A O 1
ATOM 2541 N N . LYS A 1 326 ? -30.292 36.187 -0.561 1.00 40.16 326 LYS A N 1
ATOM 2542 C CA . LYS A 1 326 ? -30.137 37.320 -1.469 1.00 40.16 326 LYS A CA 1
ATOM 2543 C C . LYS A 1 326 ? -30.515 38.582 -0.711 1.00 40.16 326 LYS A C 1
ATOM 2545 O O . LYS A 1 326 ? -31.699 38.842 -0.514 1.00 40.16 326 LYS A O 1
ATOM 2550 N N . THR A 1 327 ? -29.528 39.419 -0.415 1.00 35.12 327 THR A N 1
ATOM 2551 C CA . THR A 1 327 ? -29.775 40.815 -0.052 1.00 35.12 327 THR A CA 1
ATOM 2552 C C . THR A 1 327 ? -29.389 41.743 -1.199 1.00 35.12 327 THR A C 1
ATOM 2554 O O . THR A 1 327 ? -28.257 41.776 -1.679 1.00 35.12 327 THR A O 1
ATOM 2557 N N . ASP A 1 328 ? -30.405 42.468 -1.663 1.00 36.88 328 ASP A N 1
ATOM 2558 C CA . ASP A 1 328 ? -30.327 43.611 -2.562 1.00 36.88 328 ASP A CA 1
ATOM 2559 C C . ASP A 1 328 ? -29.368 44.683 -2.033 1.00 36.88 328 ASP A C 1
ATOM 2561 O O . ASP A 1 328 ? -29.438 45.076 -0.868 1.00 36.88 328 ASP A O 1
ATOM 2565 N N . SER A 1 329 ? -28.575 45.269 -2.930 1.00 36.72 329 SER A N 1
ATOM 2566 C CA . SER A 1 329 ? -28.287 46.706 -2.897 1.00 36.72 329 SER A CA 1
ATOM 2567 C C . SER A 1 329 ? -27.824 47.192 -4.264 1.00 36.72 329 SER A C 1
ATOM 2569 O O . SER A 1 329 ? -26.662 47.090 -4.651 1.00 36.72 329 SER A O 1
ATOM 2571 N N . ALA A 1 330 ? -28.782 47.764 -4.985 1.00 36.22 330 ALA A N 1
ATOM 2572 C CA . ALA A 1 330 ? -28.528 48.726 -6.037 1.00 36.22 330 ALA A CA 1
ATOM 2573 C C . ALA A 1 330 ? -27.978 50.030 -5.434 1.00 36.22 330 ALA A C 1
ATOM 2575 O O . ALA A 1 330 ? -28.538 50.556 -4.474 1.00 36.22 330 ALA A O 1
ATOM 2576 N N . SER A 1 331 ? -26.964 50.621 -6.064 1.00 37.34 331 SER A N 1
ATOM 2577 C CA . SER A 1 331 ? -26.951 52.073 -6.258 1.00 37.34 331 SER A CA 1
ATOM 2578 C C . SER A 1 331 ? -26.158 52.435 -7.511 1.00 37.34 331 SER A C 1
ATOM 2580 O O . SER A 1 331 ? -25.060 51.943 -7.762 1.00 37.34 331 SER A O 1
ATOM 2582 N N . GLU A 1 332 ? -26.804 53.256 -8.327 1.00 37.91 332 GLU A N 1
ATOM 2583 C CA . GLU A 1 332 ? -26.341 53.782 -9.599 1.00 37.91 332 GLU A CA 1
ATOM 2584 C C . GLU A 1 332 ? -25.280 54.870 -9.427 1.00 37.91 332 GLU A C 1
ATOM 2586 O O . GLU A 1 332 ? -25.374 55.676 -8.510 1.00 37.91 332 GLU A O 1
ATOM 2591 N N . THR A 1 333 ? -24.365 54.971 -10.391 1.00 37.31 333 THR A N 1
ATOM 2592 C CA . THR A 1 333 ? -23.976 56.200 -11.118 1.00 37.31 333 THR A CA 1
ATOM 2593 C C . THR A 1 333 ? -23.210 55.721 -12.362 1.00 37.31 333 THR A C 1
ATOM 2595 O O . THR A 1 333 ? -22.499 54.730 -12.294 1.00 37.31 333 THR A O 1
ATOM 2598 N N . GLY A 1 334 ? -23.271 56.277 -13.562 1.00 32.00 334 GLY A N 1
ATOM 2599 C CA . GLY A 1 334 ? -23.942 57.423 -14.140 1.00 32.00 334 GLY A CA 1
ATOM 2600 C C . GLY A 1 334 ? -23.465 57.470 -15.600 1.00 32.00 334 GLY A C 1
ATOM 2601 O O . GLY A 1 334 ? -22.291 57.252 -15.890 1.00 32.00 334 GLY A O 1
ATOM 2602 N N . SER A 1 335 ? -24.401 57.679 -16.517 1.00 37.50 335 SER A N 1
ATOM 2603 C CA . SER A 1 335 ? -24.245 57.741 -17.972 1.00 37.50 335 SER A CA 1
ATOM 2604 C C . SER A 1 335 ? -23.050 58.564 -18.470 1.00 37.50 335 SER A C 1
ATOM 2606 O O . SER A 1 335 ? -22.850 59.675 -17.997 1.00 37.50 335 SER A O 1
ATOM 2608 N N . THR A 1 336 ? -22.406 58.139 -19.565 1.00 39.06 336 THR A N 1
ATOM 2609 C CA . THR A 1 336 ? -22.328 58.970 -20.784 1.00 39.06 336 THR A CA 1
ATOM 2610 C C . THR A 1 336 ? -22.192 58.117 -22.050 1.00 39.06 336 THR A C 1
ATOM 2612 O O . THR A 1 336 ? -21.410 57.181 -22.154 1.00 39.06 336 THR A O 1
ATOM 2615 N N . SER A 1 337 ? -23.035 58.486 -23.005 1.00 40.69 337 SER A N 1
ATOM 2616 C CA . SER A 1 337 ? -23.117 58.127 -24.418 1.00 40.69 337 SER A CA 1
ATOM 2617 C C . SER A 1 337 ? -21.819 58.330 -25.209 1.00 40.69 337 SER A C 1
ATOM 2619 O O . SER A 1 337 ? -21.133 59.318 -24.951 1.00 40.69 337 SER A O 1
ATOM 2621 N N . ARG A 1 338 ? -21.621 57.578 -26.306 1.00 37.00 338 ARG A N 1
ATOM 2622 C CA . ARG A 1 338 ? -21.817 58.090 -27.686 1.00 37.00 338 ARG A CA 1
ATOM 2623 C C . ARG A 1 338 ? -21.488 57.036 -28.756 1.00 37.00 338 ARG A C 1
ATOM 2625 O O . ARG A 1 338 ? -20.421 56.440 -28.768 1.00 37.00 338 ARG A O 1
ATOM 2632 N N . THR A 1 339 ? -22.462 56.853 -29.638 1.00 39.84 339 THR A N 1
ATOM 2633 C CA . THR A 1 339 ? -22.488 56.096 -30.895 1.00 39.84 339 THR A CA 1
ATOM 2634 C C . THR A 1 339 ? -21.740 56.822 -32.023 1.00 39.84 339 THR A C 1
ATOM 2636 O O . THR A 1 339 ? -21.496 58.017 -31.897 1.00 39.84 339 THR A O 1
ATOM 2639 N N . GLU A 1 340 ? -21.540 56.102 -33.139 1.00 42.75 340 GLU A N 1
ATOM 2640 C CA . GLU A 1 340 ? -21.023 56.475 -34.483 1.00 42.75 340 GLU A CA 1
ATOM 2641 C C . GLU A 1 340 ? -19.669 55.785 -34.728 1.00 42.75 340 GLU A C 1
ATOM 2643 O O . GLU A 1 340 ? -18.715 56.018 -34.005 1.00 42.75 340 GLU A O 1
ATOM 2648 N N . GLY A 1 341 ? -19.498 54.835 -35.647 1.00 36.16 341 GLY A N 1
ATOM 2649 C CA . GLY A 1 341 ? -20.148 54.619 -36.935 1.00 36.16 341 GLY A CA 1
ATOM 2650 C C . GLY A 1 341 ? -19.078 54.728 -38.029 1.00 36.16 341 GLY A C 1
ATOM 2651 O O . GLY A 1 341 ? -18.255 55.631 -37.962 1.00 36.16 341 GLY A O 1
ATOM 2652 N N . GLN A 1 342 ? -19.155 53.842 -39.032 1.00 40.03 342 GLN A N 1
ATOM 2653 C CA . GLN A 1 342 ? -18.614 53.992 -40.399 1.00 40.03 342 GLN A CA 1
ATOM 2654 C C . GLN A 1 342 ? -17.432 53.082 -40.842 1.00 40.03 342 GLN A C 1
ATOM 2656 O O . GLN A 1 342 ? -16.261 53.382 -40.655 1.00 40.03 342 GLN A O 1
ATOM 2661 N N . THR A 1 343 ? -17.830 51.949 -41.444 1.00 42.59 343 THR A N 1
ATOM 2662 C CA . THR A 1 343 ? -17.491 51.388 -42.782 1.00 42.59 343 THR A CA 1
ATOM 2663 C C . THR A 1 343 ? -16.062 51.372 -43.368 1.00 42.59 343 THR A C 1
ATOM 2665 O O . THR A 1 343 ? -15.448 52.412 -43.564 1.00 42.59 343 THR A O 1
ATOM 2668 N N . GLU A 1 344 ? -15.737 50.174 -43.889 1.00 42.44 344 GLU A N 1
ATOM 2669 C CA . GLU A 1 344 ? -15.141 49.836 -45.208 1.00 42.44 344 GLU A CA 1
ATOM 2670 C C . GLU A 1 344 ? -13.674 50.163 -45.557 1.00 42.44 344 GLU A C 1
ATOM 2672 O O . GLU A 1 344 ? -13.270 51.318 -45.594 1.00 42.44 344 GLU A O 1
ATOM 2677 N N . SER A 1 345 ? -12.942 49.103 -45.963 1.00 44.34 345 SER A N 1
ATOM 2678 C CA . SER A 1 345 ? -11.981 49.001 -47.098 1.00 44.34 345 SER A CA 1
ATOM 2679 C C . SER A 1 345 ? -10.996 47.841 -46.825 1.00 44.34 345 SER A C 1
ATOM 2681 O O . SER A 1 345 ? -10.216 47.931 -45.888 1.00 44.34 345 SER A O 1
ATOM 2683 N N . GLN A 1 346 ? -11.147 46.643 -47.410 1.00 43.28 346 GLN A N 1
ATOM 2684 C CA . GLN A 1 346 ? -10.545 46.151 -48.675 1.00 43.28 346 GLN A CA 1
ATOM 2685 C C . GLN A 1 346 ? -9.001 46.066 -48.736 1.00 43.28 346 GLN A C 1
ATOM 2687 O O . GLN A 1 346 ? -8.344 47.090 -48.600 1.00 43.28 346 GLN A O 1
ATOM 2692 N N . GLY A 1 347 ? -8.511 44.862 -49.108 1.00 42.41 347 GLY A N 1
ATOM 2693 C CA . GLY A 1 347 ? -7.213 44.536 -49.754 1.00 42.41 347 GLY A CA 1
ATOM 2694 C C . GLY A 1 347 ? -5.979 44.637 -48.851 1.00 42.41 347 GLY A C 1
ATOM 2695 O O . GLY A 1 347 ? -5.871 45.582 -48.087 1.00 42.41 347 GLY A O 1
ATOM 2696 N N . GLU A 1 348 ? -5.007 43.729 -48.828 1.00 43.94 348 GLU A N 1
ATOM 2697 C CA . GLU A 1 348 ? -4.571 42.593 -49.661 1.00 43.94 348 GLU A CA 1
ATOM 2698 C C . GLU A 1 348 ? -4.044 41.478 -48.745 1.00 43.94 348 GLU A C 1
ATOM 2700 O O . GLU A 1 348 ? -3.629 41.804 -47.606 1.00 43.94 348 GLU A O 1
#

Foldseek 3Di:
DDDPPPPPDPPPPDDDDDPDVPPDDQWFDDPWKIWGNLFQAADAQFDQDDQDLVQLVVVVLVLVVVVCVVVVHDNPDDDFLVNVCVLQVNPGRGPVVVSVVSSVVSNVVSVVVRLVVLLVRSLVVRLVRMDTPHFDPVQLVVQLVLVLVVLCVVCVVVVHHSVVSCVVVVHDSVVSSVVSVSVRSLLVSLVRQCVVVVLQDDPVVLVVLLQVVCVVVVPPDSVVVCVSAPSVNSSSVSSSVSSSSVSSVRYHYDDDPPPDDPPDDDDDDDYDDDDDDDDDDDDDDDDDDDDDDDDDDDDDPPPPPPPDPPDPDRDDDDDDDDDDDDDDDDDDDDDDDDDDDDDDDDDD

Organism: NCBI:txid1121950

Sequence (348 aa):
MKKCLLGILMGLLVLSTTACQQKIPKELSDSYVTVKNYTGIEIEKAEVEKTTDENVDMVVNYMMSNYIESNELPEDTEITDAIVKELSNGEYETVEDYRASLQEQIKETRKKTAKDEEETRVWEKVMNNAEVKKYPDYRLKQIKADLVELYEQYAAQCSMSYDEYMESIKLEDSDLDKAAEASLKQELVADVIADQFDLRPTDEEVEQAAADYAEEYNFTSVELLYKQISKEDIRRMVVQNNVKAWLTEHCSYVESDESDDPEEESNDGSDSADSVSGTDSASEMDSTGKTDSTSGTDSTSETDSTSGMDSASATDSAGSTDSMDKTDSASETGSTSRTEGQTESQGE

pLDDT: mean 75.93, std 28.65, range [25.5, 98.75]